Protein AF-A0AA86TGE0-F1 (afdb_monomer_lite)

Structure (mmCIF, N/CA/C/O backbone):
data_AF-A0AA86TGE0-F1
#
_entry.id   AF-A0AA86TGE0-F1
#
loop_
_atom_site.group_PDB
_atom_site.id
_atom_site.type_symbol
_atom_site.label_atom_id
_atom_site.label_alt_id
_atom_site.label_comp_id
_atom_site.label_asym_id
_atom_site.label_entity_id
_atom_site.label_seq_id
_atom_site.pdbx_PDB_ins_code
_atom_site.Cartn_x
_atom_site.Cartn_y
_atom_site.Cartn_z
_atom_site.occupancy
_atom_site.B_iso_or_equiv
_atom_site.auth_seq_id
_atom_site.auth_comp_id
_atom_site.auth_asym_id
_atom_site.auth_atom_id
_atom_site.pdbx_PDB_model_num
ATOM 1 N N . MET A 1 1 ? -14.925 13.799 11.546 1.00 77.56 1 MET A N 1
ATOM 2 C CA . MET A 1 1 ? -14.532 14.983 10.747 1.00 77.56 1 MET A CA 1
ATOM 3 C C . MET A 1 1 ? -13.189 14.645 10.141 1.00 77.56 1 MET A C 1
ATOM 5 O O . MET A 1 1 ? -12.362 14.112 10.873 1.00 77.56 1 MET A O 1
ATOM 9 N N . GLU A 1 2 ? -13.019 14.848 8.838 1.00 87.69 2 GLU A N 1
ATOM 10 C CA . GLU A 1 2 ? -11.733 14.603 8.184 1.00 87.69 2 GLU A CA 1
ATOM 11 C C . GLU A 1 2 ? -10.877 15.866 8.227 1.00 87.69 2 GLU A C 1
ATOM 13 O O . GLU A 1 2 ? -11.392 16.969 8.033 1.00 87.69 2 GLU A O 1
ATOM 18 N N . VAL A 1 3 ? -9.589 15.693 8.508 1.00 87.62 3 VAL A N 1
ATOM 19 C CA . VAL A 1 3 ? -8.592 16.758 8.536 1.00 87.62 3 VAL A CA 1
ATOM 20 C C . VAL A 1 3 ? -7.369 16.349 7.727 1.00 87.62 3 VAL A C 1
ATOM 22 O O . VAL A 1 3 ? -6.949 15.190 7.749 1.00 87.62 3 VAL A O 1
ATOM 25 N N . ASP A 1 4 ? -6.792 17.323 7.037 1.00 86.06 4 ASP A N 1
ATOM 26 C CA . ASP A 1 4 ? -5.510 17.169 6.365 1.00 86.06 4 ASP A CA 1
ATOM 27 C C . ASP A 1 4 ? -4.381 17.365 7.382 1.00 86.06 4 ASP A C 1
ATOM 29 O O . ASP A 1 4 ? -4.401 18.296 8.192 1.00 86.06 4 ASP A O 1
ATOM 33 N N . LEU A 1 5 ? -3.392 16.479 7.345 1.00 77.44 5 LEU A N 1
ATOM 34 C CA . LEU A 1 5 ? -2.237 16.484 8.230 1.00 77.44 5 LEU A CA 1
ATOM 35 C C . LEU A 1 5 ? -0.948 16.369 7.413 1.00 77.44 5 LEU A C 1
ATOM 37 O O . LEU A 1 5 ? -0.894 15.729 6.365 1.00 77.44 5 LEU A O 1
ATOM 41 N N . LEU A 1 6 ? 0.119 16.956 7.946 1.00 71.31 6 LEU A N 1
ATOM 42 C CA . LEU A 1 6 ? 1.488 16.728 7.495 1.00 71.31 6 LEU A CA 1
ATOM 43 C C . LEU A 1 6 ? 2.229 16.021 8.621 1.00 71.31 6 LEU A C 1
ATOM 45 O O . LEU A 1 6 ? 2.476 16.607 9.677 1.00 71.31 6 LEU A O 1
ATOM 49 N N . ILE A 1 7 ? 2.554 14.748 8.412 1.00 67.50 7 ILE A N 1
ATOM 50 C CA . ILE A 1 7 ? 3.314 13.956 9.375 1.00 67.50 7 ILE A CA 1
ATOM 51 C C . ILE A 1 7 ? 4.799 14.113 9.043 1.00 67.50 7 ILE A C 1
ATOM 53 O O . ILE A 1 7 ? 5.224 13.664 7.975 1.00 67.50 7 ILE A O 1
ATOM 57 N N . PRO A 1 8 ? 5.609 14.717 9.927 1.00 62.22 8 PRO A N 1
ATOM 58 C CA . PRO A 1 8 ? 7.039 14.838 9.692 1.00 62.22 8 PRO A CA 1
ATOM 59 C C . PRO A 1 8 ? 7.707 13.456 9.677 1.00 62.22 8 PRO A C 1
ATOM 61 O O . PRO A 1 8 ? 7.511 12.633 10.574 1.00 62.22 8 PRO A O 1
ATOM 64 N N . ILE A 1 9 ? 8.529 13.218 8.658 1.00 61.66 9 ILE A N 1
ATOM 65 C CA . ILE A 1 9 ? 9.353 12.024 8.482 1.00 61.66 9 ILE A CA 1
ATOM 66 C C . ILE A 1 9 ? 10.792 12.433 8.144 1.00 61.66 9 ILE A C 1
ATOM 68 O O . ILE A 1 9 ? 11.120 12.787 7.016 1.00 61.66 9 ILE A O 1
ATOM 72 N N . ASN A 1 10 ? 11.694 12.327 9.122 1.00 67.19 10 ASN A N 1
ATOM 73 C CA . ASN A 1 10 ? 13.093 12.752 8.992 1.00 67.19 10 ASN A CA 1
ATOM 74 C C . ASN A 1 10 ? 13.212 14.231 8.559 1.00 67.19 10 ASN A C 1
ATOM 76 O O . ASN A 1 10 ? 12.848 15.113 9.329 1.00 67.19 10 ASN A O 1
ATOM 80 N N . GLN A 1 11 ? 13.747 14.493 7.360 1.00 53.88 11 GLN A N 1
ATOM 81 C CA . GLN A 1 11 ? 13.908 15.834 6.780 1.00 53.88 11 GLN A CA 1
ATOM 82 C C . GLN A 1 11 ? 12.729 16.252 5.883 1.00 53.88 11 GLN A C 1
ATOM 84 O O . GLN A 1 11 ? 12.790 17.316 5.276 1.00 53.88 11 GLN A O 1
ATOM 89 N N . ASP A 1 12 ? 11.681 15.430 5.790 1.00 61.84 12 ASP A N 1
ATOM 90 C CA . ASP A 1 12 ? 10.529 15.656 4.916 1.00 61.84 12 ASP A CA 1
ATOM 91 C C . ASP A 1 12 ? 9.206 15.490 5.687 1.00 61.84 12 ASP A C 1
ATOM 93 O O . ASP A 1 12 ? 9.187 15.299 6.909 1.00 61.84 12 ASP A O 1
ATOM 97 N N . SER A 1 13 ? 8.080 15.554 4.985 1.00 63.31 13 SER A N 1
ATOM 98 C CA . SER A 1 13 ? 6.743 15.338 5.530 1.00 63.31 13 SER A CA 1
ATOM 99 C C . SER A 1 13 ? 5.879 14.518 4.577 1.00 63.31 13 SER A C 1
ATOM 101 O O . SER A 1 13 ? 5.934 14.690 3.364 1.00 63.31 13 SER A O 1
ATOM 103 N N . ILE A 1 14 ? 5.058 13.627 5.133 1.00 66.81 14 ILE A N 1
ATOM 104 C CA . ILE A 1 14 ? 4.020 12.912 4.387 1.00 66.81 14 ILE A CA 1
ATOM 105 C C . ILE A 1 14 ? 2.701 13.638 4.598 1.00 66.81 14 ILE A C 1
ATOM 107 O O . ILE A 1 14 ? 2.268 13.839 5.734 1.00 66.81 14 ILE A O 1
ATOM 111 N N . PHE A 1 15 ? 2.049 13.983 3.495 1.00 73.19 15 PHE A N 1
ATOM 112 C CA . PHE A 1 15 ? 0.666 14.427 3.516 1.00 73.19 15 PHE A CA 1
ATOM 113 C C . PHE A 1 15 ? -0.265 13.242 3.792 1.00 73.19 15 PHE A C 1
ATOM 115 O O . PHE A 1 15 ? -0.152 12.186 3.162 1.00 73.19 15 PHE A O 1
ATOM 122 N N . CYS A 1 16 ? -1.190 13.412 4.731 1.00 78.94 16 CYS A N 1
ATOM 123 C CA . CYS A 1 16 ? -2.184 12.404 5.052 1.00 78.94 16 CYS A CA 1
ATOM 124 C C . CYS A 1 16 ? -3.552 13.005 5.375 1.00 78.94 16 CYS A C 1
ATOM 126 O O . CYS A 1 16 ? -3.674 14.153 5.799 1.00 78.94 16 CYS A O 1
ATOM 128 N N . LYS A 1 17 ? -4.590 12.190 5.201 1.00 86.38 17 LYS A N 1
ATOM 129 C CA . LYS A 1 17 ? -5.957 12.472 5.630 1.00 86.38 17 LYS A CA 1
ATOM 130 C C . LYS A 1 17 ? -6.275 11.659 6.868 1.00 86.38 17 LYS A C 1
ATOM 132 O O . LYS A 1 17 ? -6.143 10.432 6.865 1.00 86.38 17 LYS A O 1
ATOM 137 N N . PHE A 1 18 ? -6.707 12.342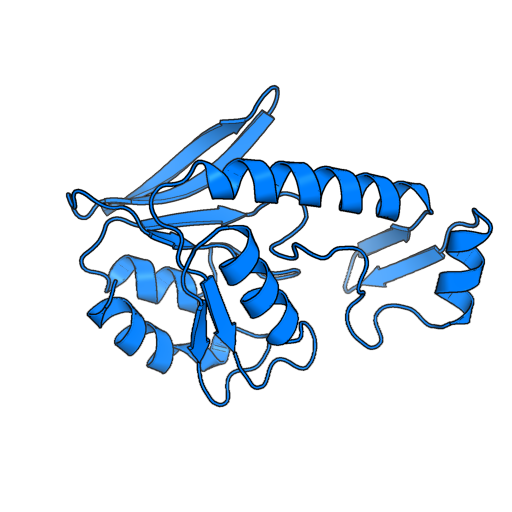 7.918 1.00 85.56 18 PHE A N 1
ATOM 138 C CA . PHE A 1 18 ? -7.115 11.729 9.171 1.00 85.56 18 PHE A CA 1
ATOM 139 C C . PHE A 1 18 ? -8.602 11.945 9.408 1.00 85.56 18 PHE A C 1
ATOM 141 O O . PHE A 1 18 ? -9.074 13.076 9.471 1.00 85.56 18 PHE A O 1
ATOM 148 N N . THR A 1 19 ? -9.338 10.855 9.586 1.00 90.31 19 THR A N 1
ATOM 149 C CA . THR A 1 19 ? -10.717 10.901 10.069 1.00 90.31 19 THR A CA 1
ATOM 150 C C . THR A 1 19 ? -10.731 10.474 11.524 1.00 90.31 19 THR A C 1
ATOM 152 O O . THR A 1 19 ? -10.458 9.317 11.829 1.00 90.31 19 THR A O 1
ATOM 155 N N . ASP A 1 20 ? -11.068 11.404 12.418 1.00 87.88 20 ASP A N 1
ATOM 156 C CA . ASP A 1 20 ? -11.201 11.108 13.843 1.00 87.88 20 ASP A CA 1
ATOM 157 C C . ASP A 1 20 ? -12.613 10.600 14.174 1.00 87.88 20 ASP A C 1
ATOM 159 O O . ASP A 1 20 ? -13.616 11.283 13.908 1.00 87.88 20 ASP A O 1
ATOM 163 N N . LYS A 1 21 ? -12.677 9.407 14.770 1.00 87.44 21 LYS A N 1
ATOM 164 C CA . LYS A 1 21 ? -13.878 8.781 15.343 1.00 87.44 21 LYS A CA 1
ATOM 165 C C . LYS A 1 21 ? -13.793 8.642 16.867 1.00 87.44 21 LYS A C 1
ATOM 167 O O . LYS A 1 21 ? -14.697 8.066 17.464 1.00 87.44 21 LYS A O 1
ATOM 172 N N . LYS A 1 22 ? -12.751 9.194 17.505 1.00 84.00 22 LYS A N 1
ATOM 173 C CA . LYS A 1 22 ? -12.471 9.066 18.946 1.00 84.00 22 LYS A CA 1
ATOM 174 C C . LYS A 1 22 ? -12.335 7.614 19.417 1.00 84.00 22 LYS A C 1
ATOM 176 O O . LYS A 1 22 ? -12.674 7.300 20.556 1.00 84.00 22 LYS A O 1
ATOM 181 N N . SER A 1 23 ? -11.862 6.727 18.546 1.00 80.12 23 SER A N 1
ATOM 182 C CA . SER A 1 23 ? -11.542 5.349 18.914 1.00 80.12 23 SER A CA 1
ATOM 183 C C . SER A 1 23 ? -10.135 5.248 19.504 1.00 80.12 23 SER A C 1
ATOM 185 O O . SER A 1 23 ? -9.248 6.030 19.169 1.00 80.12 23 SER A O 1
ATOM 187 N N . GLU A 1 24 ? -9.918 4.243 20.353 1.00 74.62 24 GLU A N 1
ATOM 188 C CA . GLU A 1 24 ? -8.600 3.947 20.939 1.00 74.62 24 GLU A CA 1
ATOM 189 C C . GLU A 1 24 ? -7.598 3.387 19.913 1.00 74.62 24 GLU A C 1
ATOM 191 O O . GLU A 1 24 ? -6.389 3.488 20.097 1.00 74.62 24 GLU A O 1
ATOM 196 N N . GLU A 1 25 ? -8.095 2.810 18.817 1.00 72.19 25 GLU A N 1
ATOM 197 C CA . GLU A 1 25 ? -7.293 2.292 17.707 1.00 72.19 25 GLU A CA 1
ATOM 198 C C . GLU A 1 25 ? -7.495 3.152 16.456 1.00 72.19 25 GLU A C 1
ATOM 200 O O . GLU A 1 25 ? -8.609 3.612 16.204 1.00 72.19 25 GLU A O 1
ATOM 205 N N . ALA A 1 26 ? -6.456 3.295 15.629 1.00 71.06 26 ALA A N 1
ATOM 206 C CA . ALA A 1 26 ? -6.572 3.877 14.296 1.00 71.06 26 ALA A CA 1
ATOM 207 C C . ALA A 1 26 ? -6.256 2.843 13.208 1.00 71.06 26 ALA A C 1
ATOM 209 O O . ALA A 1 26 ? -5.350 2.023 13.358 1.00 71.06 26 ALA A O 1
ATOM 210 N N . VAL A 1 27 ? -6.994 2.896 12.101 1.00 76.88 27 VAL A N 1
ATOM 211 C CA . VAL A 1 27 ? -6.743 2.088 10.905 1.00 76.88 27 VAL A CA 1
ATOM 212 C C . VAL A 1 27 ? -5.889 2.894 9.943 1.00 76.88 27 VAL A C 1
ATOM 214 O O . VAL A 1 27 ? -6.273 3.982 9.519 1.00 76.88 27 VAL A O 1
ATOM 217 N N . ILE A 1 28 ? -4.736 2.352 9.575 1.00 74.31 28 ILE A N 1
ATOM 218 C CA . ILE A 1 28 ? -3.883 2.942 8.549 1.00 74.31 28 ILE A CA 1
ATOM 219 C C . ILE A 1 28 ? -4.195 2.273 7.215 1.00 74.31 28 ILE A C 1
ATOM 221 O O . ILE A 1 28 ? -4.082 1.054 7.100 1.00 74.31 28 ILE A O 1
ATOM 225 N N . MET A 1 29 ? -4.570 3.073 6.220 1.00 77.00 29 MET A N 1
ATOM 226 C CA . MET A 1 29 ? -4.836 2.617 4.860 1.00 77.00 29 MET A CA 1
ATOM 227 C C . MET A 1 29 ? -3.775 3.152 3.908 1.00 77.00 29 MET A C 1
ATOM 229 O O . MET A 1 29 ? -3.437 4.337 3.929 1.00 77.00 29 MET A O 1
ATOM 233 N N . ILE A 1 30 ? -3.260 2.259 3.071 1.00 70.00 30 ILE A N 1
ATOM 234 C CA . ILE A 1 30 ? -2.160 2.522 2.148 1.00 70.00 30 ILE A CA 1
ATOM 235 C C . ILE A 1 30 ? -2.544 1.962 0.785 1.00 70.00 30 ILE A C 1
ATOM 237 O O . ILE A 1 30 ? -3.075 0.857 0.690 1.00 70.00 30 ILE A O 1
ATOM 241 N N . HIS A 1 31 ? -2.254 2.722 -0.264 1.00 68.00 31 HIS A N 1
ATOM 242 C CA . HIS A 1 31 ? -2.565 2.368 -1.642 1.00 68.00 31 HIS A CA 1
ATOM 243 C C . HIS A 1 31 ? -1.311 1.901 -2.398 1.00 68.00 31 HIS A C 1
ATOM 245 O O . HIS A 1 31 ? -0.203 2.343 -2.092 1.00 68.00 31 HIS A O 1
ATOM 251 N N . SER A 1 32 ? -1.485 1.050 -3.415 1.00 54.31 32 SER A N 1
ATOM 252 C CA . SER A 1 32 ? -0.407 0.593 -4.313 1.00 54.31 32 SER A CA 1
ATOM 253 C C . SER A 1 32 ? -0.089 1.608 -5.427 1.00 54.31 32 SER A C 1
ATOM 255 O O . SER A 1 32 ? -0.622 2.719 -5.458 1.00 54.31 32 SER A O 1
ATOM 257 N N . ILE A 1 33 ? 0.812 1.253 -6.346 1.00 49.59 33 ILE A N 1
ATOM 258 C CA . ILE A 1 33 ? 1.297 2.119 -7.430 1.00 49.59 33 ILE A CA 1
ATOM 259 C C . ILE A 1 33 ? 0.196 2.611 -8.366 1.00 49.59 33 ILE A C 1
ATOM 261 O O . ILE A 1 33 ? -0.555 1.825 -8.918 1.00 49.59 33 ILE A O 1
ATOM 265 N N . GLY A 1 34 ? 0.113 3.936 -8.537 1.00 49.34 34 GLY A N 1
ATOM 266 C CA . GLY A 1 34 ? -0.941 4.590 -9.321 1.00 49.34 34 GLY A CA 1
ATOM 267 C C . GLY A 1 34 ? -2.259 4.807 -8.569 1.00 49.34 34 GLY A C 1
ATOM 268 O O . GLY A 1 34 ? -3.136 5.480 -9.100 1.00 49.34 34 GLY A O 1
ATOM 269 N N . GLY A 1 35 ? -2.387 4.287 -7.344 1.00 60.06 35 GLY A N 1
ATOM 270 C CA . GLY A 1 35 ? -3.471 4.648 -6.433 1.00 60.06 35 GLY A CA 1
ATOM 271 C C . GLY A 1 35 ? -3.260 6.026 -5.802 1.00 60.06 35 GLY A C 1
ATOM 272 O O . GLY A 1 35 ? -2.222 6.664 -5.988 1.00 60.06 35 GLY A O 1
ATOM 273 N N . SER A 1 36 ? -4.243 6.454 -5.021 1.00 69.44 36 SER A N 1
ATOM 274 C CA . SER A 1 36 ? -4.178 7.670 -4.215 1.00 69.44 36 SER A CA 1
ATOM 275 C C . SER A 1 36 ? -4.925 7.448 -2.907 1.00 69.44 36 SER A C 1
ATOM 277 O O . SER A 1 36 ? -5.902 6.695 -2.861 1.00 69.44 36 SER A O 1
ATOM 279 N N . LEU A 1 37 ? -4.510 8.140 -1.850 1.00 73.38 37 LEU A N 1
ATOM 280 C CA . LEU A 1 37 ? -5.248 8.269 -0.600 1.00 73.38 37 LEU A CA 1
ATOM 281 C C . LEU A 1 37 ? -6.684 8.757 -0.836 1.00 73.38 37 LEU A C 1
ATOM 283 O O . LEU A 1 37 ? -7.550 8.423 -0.032 1.00 73.38 37 LEU A O 1
ATOM 287 N N . ASP A 1 38 ? -6.945 9.478 -1.935 1.00 79.00 38 ASP A N 1
ATOM 288 C CA . ASP A 1 38 ? -8.261 9.992 -2.340 1.00 79.00 38 ASP A CA 1
ATOM 289 C C . ASP A 1 38 ? -9.114 8.990 -3.130 1.00 79.00 38 ASP A C 1
ATOM 291 O O . ASP A 1 38 ? -10.227 9.317 -3.549 1.00 79.00 38 ASP A O 1
ATOM 295 N N . ALA A 1 39 ? -8.639 7.757 -3.319 1.00 76.00 39 ALA A N 1
ATOM 296 C CA . ALA A 1 39 ? -9.454 6.709 -3.910 1.00 76.00 39 ALA A CA 1
ATOM 297 C C . ALA A 1 39 ? -10.800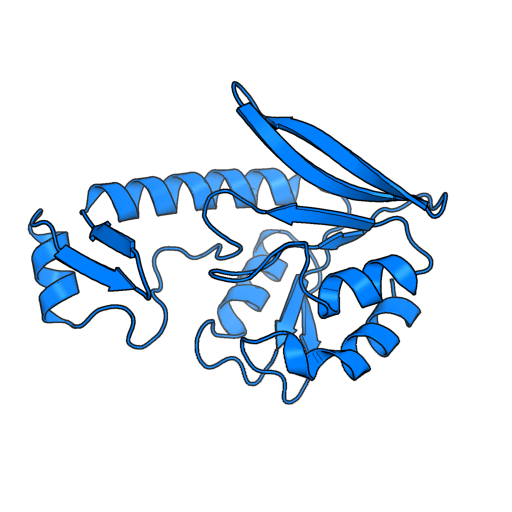 6.572 -3.189 1.00 76.00 39 ALA A C 1
ATOM 299 O O . ALA A 1 39 ? -10.861 6.528 -1.954 1.00 76.00 39 ALA A O 1
ATOM 300 N N . ILE A 1 40 ? -11.875 6.441 -3.976 1.00 78.75 40 ILE A N 1
ATOM 301 C CA . ILE A 1 40 ? -13.254 6.339 -3.470 1.00 78.75 40 ILE A CA 1
ATOM 302 C C . ILE A 1 40 ? -13.362 5.212 -2.439 1.00 78.75 40 ILE A C 1
ATOM 304 O O . ILE A 1 40 ? -13.988 5.390 -1.403 1.00 78.75 40 ILE A O 1
ATOM 308 N N . PHE A 1 41 ? -12.678 4.093 -2.674 1.00 80.25 41 PHE A N 1
ATOM 309 C CA . PHE A 1 41 ? -12.613 2.976 -1.737 1.00 80.25 41 PHE A CA 1
ATOM 310 C C . PHE A 1 41 ? -12.108 3.375 -0.340 1.00 80.25 41 PHE A C 1
ATOM 312 O O . PHE A 1 41 ? -12.758 3.068 0.658 1.00 80.25 41 PHE A O 1
ATOM 319 N N . PHE A 1 42 ? -10.981 4.088 -0.244 1.00 80.31 42 PHE A N 1
ATOM 320 C CA . PHE A 1 42 ? -10.459 4.506 1.059 1.00 80.31 42 PHE A CA 1
ATOM 321 C C . PHE A 1 42 ? -11.308 5.609 1.692 1.00 80.31 42 PHE A C 1
ATOM 323 O O . PHE A 1 42 ? -11.432 5.657 2.917 1.00 80.31 42 PHE A O 1
ATOM 330 N N . ALA A 1 43 ? -11.904 6.481 0.874 1.00 82.12 43 ALA A N 1
ATOM 331 C CA . ALA A 1 43 ? -12.808 7.520 1.356 1.00 82.12 43 ALA A CA 1
ATOM 332 C C . ALA A 1 43 ? -14.067 6.908 1.979 1.00 82.12 43 ALA A C 1
ATOM 334 O O . ALA A 1 43 ? -14.442 7.285 3.090 1.00 82.12 43 ALA A O 1
ATOM 335 N N . ASP A 1 44 ? -14.661 5.921 1.309 1.00 84.88 44 ASP A N 1
ATOM 336 C CA . ASP A 1 44 ? -15.846 5.214 1.787 1.00 84.88 44 ASP A CA 1
ATOM 337 C C . ASP A 1 44 ? -15.529 4.451 3.091 1.00 84.88 44 ASP A C 1
ATOM 339 O O . ASP A 1 44 ? -16.311 4.530 4.042 1.00 84.88 44 ASP A O 1
ATOM 343 N N . ILE A 1 45 ? -14.352 3.815 3.218 1.00 83.56 45 ILE A N 1
ATOM 344 C CA . ILE A 1 45 ? -13.941 3.178 4.486 1.00 83.56 45 ILE A CA 1
ATOM 345 C C . ILE A 1 45 ? -13.810 4.205 5.614 1.00 83.56 45 ILE A C 1
ATOM 347 O O . ILE A 1 45 ? -14.365 3.994 6.693 1.00 83.56 45 ILE A O 1
ATOM 351 N N . ALA A 1 46 ? -13.100 5.314 5.384 1.00 85.69 46 ALA A N 1
ATOM 352 C CA . ALA A 1 46 ? -12.896 6.356 6.395 1.00 85.69 46 ALA A CA 1
ATOM 353 C C . ALA A 1 46 ? -14.225 6.940 6.904 1.00 85.69 46 ALA A C 1
ATOM 355 O O . ALA A 1 46 ? -14.403 7.186 8.101 1.00 85.69 46 ALA A O 1
ATOM 356 N N . GLN A 1 47 ? -15.182 7.143 5.997 1.00 86.19 47 GLN A N 1
ATOM 357 C CA . GLN A 1 47 ? -16.490 7.695 6.337 1.00 86.19 47 GLN A CA 1
ATOM 358 C C . GLN A 1 47 ? -17.336 6.710 7.147 1.00 86.19 47 GLN A C 1
ATOM 360 O O . GLN A 1 47 ? -17.914 7.109 8.166 1.00 86.19 47 GLN A O 1
ATOM 365 N N . ASN A 1 48 ? -17.367 5.437 6.747 1.00 86.31 48 ASN A N 1
ATOM 366 C CA . ASN A 1 48 ? -18.294 4.447 7.300 1.00 86.31 48 ASN A CA 1
ATOM 367 C C . ASN A 1 48 ? -17.724 3.629 8.473 1.00 86.31 48 ASN A C 1
ATOM 369 O O . ASN A 1 48 ? -18.491 3.024 9.221 1.00 86.31 48 ASN A O 1
ATOM 373 N N . SER A 1 49 ? -16.403 3.638 8.677 1.00 84.06 49 SER A N 1
ATOM 374 C CA . SER A 1 49 ? -15.737 2.948 9.789 1.00 84.06 49 SER A CA 1
ATOM 375 C C . SER A 1 49 ? -16.128 3.516 11.162 1.00 84.06 49 SER A C 1
ATOM 377 O O . SER A 1 49 ? -16.414 4.717 11.314 1.00 84.06 49 SER A O 1
ATOM 379 N N . GLN A 1 50 ? -16.121 2.640 12.174 1.00 86.50 50 GLN A N 1
ATOM 380 C CA . GLN A 1 50 ? -16.266 3.016 13.587 1.00 86.50 50 GLN A CA 1
ATOM 381 C C . GLN A 1 50 ? -14.935 3.443 14.225 1.00 86.50 50 GLN A C 1
ATOM 383 O O . GLN A 1 50 ? -14.935 4.035 15.305 1.00 86.50 50 GLN A O 1
ATOM 388 N N . LYS A 1 51 ? -13.805 3.176 13.563 1.00 84.62 51 LYS A N 1
ATOM 389 C CA . LYS A 1 51 ? -12.469 3.578 14.005 1.00 84.62 51 LYS A CA 1
ATOM 390 C C . LYS A 1 51 ? -11.978 4.826 13.298 1.00 84.62 51 LYS A C 1
ATOM 392 O O . LYS A 1 51 ? -12.340 5.127 12.165 1.00 84.62 51 LYS A O 1
ATOM 397 N N . SER A 1 52 ? -11.099 5.542 13.983 1.00 83.94 52 SER A N 1
ATOM 398 C CA . SER A 1 52 ? -10.305 6.606 13.404 1.00 83.94 52 SER A CA 1
ATOM 399 C C . SER A 1 52 ? -9.434 6.025 12.294 1.00 83.94 52 SER A C 1
ATOM 401 O O . SER A 1 52 ? -8.925 4.910 12.411 1.00 83.94 52 SER A O 1
ATOM 403 N N . THR A 1 53 ? -9.243 6.762 11.208 1.00 86.50 53 THR A N 1
ATOM 404 C CA . THR A 1 53 ? -8.503 6.260 10.045 1.00 86.50 53 THR A CA 1
ATOM 405 C C . THR A 1 53 ? -7.467 7.260 9.571 1.00 86.50 53 THR A C 1
ATOM 407 O O . THR A 1 53 ? -7.766 8.450 9.504 1.00 86.50 53 THR A O 1
ATOM 410 N N . ILE A 1 54 ? -6.291 6.784 9.171 1.00 82.88 54 ILE A N 1
ATOM 411 C CA . ILE A 1 54 ? -5.238 7.581 8.537 1.00 82.88 54 ILE A CA 1
ATOM 412 C C . ILE A 1 54 ? -5.007 7.027 7.130 1.00 82.88 54 ILE A C 1
ATOM 414 O O . ILE A 1 54 ? -4.785 5.828 6.965 1.00 82.88 54 ILE A O 1
ATOM 418 N N . ARG A 1 55 ? -5.036 7.899 6.123 1.00 84.00 55 ARG A N 1
ATOM 419 C CA . ARG A 1 55 ? -4.753 7.574 4.718 1.00 84.00 55 ARG A CA 1
ATOM 420 C C . ARG A 1 55 ? -3.639 8.459 4.216 1.00 84.00 55 ARG A C 1
ATOM 422 O O . ARG A 1 55 ? -3.673 9.659 4.475 1.00 84.00 55 ARG A O 1
ATOM 429 N N . PHE A 1 56 ? -2.672 7.906 3.504 1.00 74.50 56 PHE A N 1
ATOM 430 C CA . PHE A 1 56 ? -1.572 8.707 2.988 1.00 74.50 56 PHE A CA 1
ATOM 431 C C . PHE A 1 56 ? -0.929 8.098 1.755 1.00 74.50 56 PHE A C 1
ATOM 433 O O . PHE A 1 56 ? -0.977 6.883 1.549 1.00 74.50 56 PHE A O 1
ATOM 440 N N . ASP A 1 57 ? -0.284 8.966 0.982 1.00 65.38 57 ASP A N 1
ATOM 441 C CA . ASP A 1 57 ? 0.472 8.578 -0.197 1.00 65.38 57 ASP A CA 1
ATOM 442 C C . ASP A 1 57 ? 1.925 8.353 0.221 1.00 65.38 57 ASP A C 1
ATOM 444 O O . ASP A 1 57 ? 2.642 9.286 0.592 1.00 65.38 57 ASP A O 1
ATOM 448 N N . PHE A 1 58 ? 2.382 7.099 0.190 1.00 61.41 58 PHE A N 1
ATOM 449 C CA . PHE A 1 58 ? 3.812 6.838 0.339 1.00 61.41 58 PHE A CA 1
ATOM 450 C C . PHE A 1 58 ? 4.566 7.352 -0.891 1.00 61.41 58 PHE A C 1
ATOM 452 O O . PHE A 1 58 ? 4.156 7.052 -2.021 1.00 61.41 58 PHE A O 1
ATOM 459 N N . PRO A 1 59 ? 5.749 7.962 -0.703 1.00 46.53 59 PRO A N 1
ATOM 460 C CA . PRO A 1 59 ? 6.732 8.056 -1.772 1.00 46.53 59 PRO A CA 1
ATOM 461 C C . PRO A 1 59 ? 7.052 6.632 -2.266 1.00 46.53 59 PRO A C 1
ATOM 463 O O . PRO A 1 59 ? 7.606 5.823 -1.525 1.00 46.53 59 PRO A O 1
ATOM 466 N N . GLY A 1 60 ? 6.643 6.280 -3.490 1.00 47.31 60 GLY A N 1
ATOM 467 C CA . GLY A 1 60 ? 6.894 4.955 -4.083 1.00 47.31 60 GLY A CA 1
ATOM 468 C C . GLY A 1 60 ? 5.721 3.959 -4.086 1.00 47.31 60 GLY A C 1
ATOM 469 O O . GLY A 1 60 ? 5.850 2.904 -4.714 1.00 47.31 60 GLY A O 1
ATOM 470 N N . HIS A 1 61 ? 4.573 4.328 -3.503 1.00 56.25 61 HIS A N 1
ATOM 471 C CA . HIS A 1 61 ? 3.253 3.713 -3.708 1.00 56.25 61 HIS A CA 1
ATOM 472 C C . HIS A 1 61 ? 3.086 2.200 -3.382 1.00 56.25 61 HIS A C 1
ATOM 474 O O . HIS A 1 61 ? 3.096 1.353 -4.279 1.00 56.25 61 HIS A O 1
ATOM 480 N N . GLY A 1 62 ? 2.885 1.870 -2.098 1.00 44.00 62 GLY A N 1
ATOM 481 C CA . GLY A 1 62 ? 2.268 0.637 -1.548 1.00 44.00 62 GLY A CA 1
ATOM 482 C C . GLY A 1 62 ? 2.795 -0.743 -1.935 1.00 44.00 62 GLY A C 1
ATOM 483 O O . GLY A 1 62 ? 2.295 -1.740 -1.423 1.00 44.00 62 GLY A O 1
ATOM 484 N N . ARG A 1 63 ? 3.805 -0.841 -2.795 1.00 46.78 63 ARG A N 1
ATOM 485 C CA . ARG A 1 63 ? 4.510 -2.096 -3.043 1.00 46.78 63 ARG A CA 1
ATOM 486 C C . ARG A 1 63 ? 5.615 -2.240 -2.017 1.00 46.78 63 ARG A C 1
ATOM 488 O O . ARG A 1 63 ? 6.388 -1.308 -1.804 1.00 46.78 63 ARG A O 1
ATOM 495 N N . ILE A 1 64 ? 5.677 -3.409 -1.399 1.00 42.97 64 ILE A N 1
ATOM 496 C CA . ILE A 1 64 ? 6.732 -3.709 -0.444 1.00 42.97 64 ILE A CA 1
ATOM 497 C C . ILE A 1 64 ? 7.788 -4.543 -1.117 1.00 42.97 64 ILE A C 1
ATOM 499 O O . ILE A 1 64 ? 8.883 -4.034 -1.174 1.00 42.97 64 ILE A O 1
ATOM 503 N N . ASN A 1 65 ? 7.479 -5.662 -1.779 1.00 49.03 65 ASN A N 1
ATOM 504 C CA . ASN A 1 65 ? 8.482 -6.337 -2.602 1.00 49.03 65 ASN A CA 1
ATOM 505 C C . ASN A 1 65 ? 8.722 -5.579 -3.914 1.00 49.03 65 ASN A C 1
ATOM 507 O O . ASN A 1 65 ? 8.034 -5.757 -4.922 1.00 49.03 65 ASN A O 1
ATOM 511 N N . LEU A 1 66 ? 9.734 -4.717 -3.909 1.00 48.03 66 LEU A N 1
ATOM 512 C CA . LEU A 1 66 ? 10.075 -3.877 -5.053 1.00 48.03 66 LEU A CA 1
ATOM 513 C C . LEU A 1 66 ? 11.040 -4.598 -6.015 1.00 48.03 66 LEU A C 1
ATOM 515 O O . LEU A 1 66 ? 11.388 -4.040 -7.060 1.00 48.03 66 LEU A O 1
ATOM 519 N N . THR A 1 67 ? 11.437 -5.839 -5.685 1.00 47.75 67 THR A N 1
ATOM 520 C CA . THR A 1 67 ? 12.251 -6.729 -6.532 1.00 47.75 67 THR A CA 1
ATOM 521 C C . THR A 1 67 ? 11.415 -7.516 -7.534 1.00 47.75 67 THR A C 1
ATOM 523 O O . THR A 1 67 ? 11.849 -7.704 -8.671 1.00 47.75 67 THR A O 1
ATOM 526 N N . VAL A 1 68 ? 10.196 -7.906 -7.157 1.00 51.25 68 VAL A N 1
ATOM 527 C CA . VAL A 1 68 ? 9.206 -8.451 -8.088 1.00 51.25 68 VAL A CA 1
ATOM 528 C C . VAL A 1 68 ? 8.604 -7.266 -8.830 1.00 51.25 68 VAL A C 1
ATOM 530 O O . VAL A 1 68 ? 8.194 -6.285 -8.218 1.00 51.25 68 VAL A O 1
ATOM 533 N N . GLN A 1 69 ? 8.612 -7.276 -10.156 1.00 59.25 69 GLN A N 1
ATOM 534 C CA . GLN A 1 69 ? 8.004 -6.209 -10.956 1.00 59.25 69 GLN A CA 1
ATOM 535 C C . GLN A 1 69 ? 6.593 -6.630 -11.370 1.00 59.25 69 GLN A C 1
ATOM 537 O O . GLN A 1 69 ? 6.372 -7.828 -11.546 1.00 59.25 69 GLN A O 1
ATOM 542 N N . PRO A 1 70 ? 5.647 -5.687 -11.550 1.00 58.56 70 PRO A N 1
ATOM 543 C CA . PRO A 1 70 ? 4.339 -6.020 -12.093 1.00 58.56 70 PRO A CA 1
ATOM 544 C C . PRO A 1 70 ? 4.517 -6.753 -13.417 1.00 58.56 70 PRO A C 1
ATOM 546 O O . PRO A 1 70 ? 5.401 -6.402 -14.214 1.00 58.56 70 PRO A O 1
ATOM 549 N N . VAL A 1 71 ? 3.690 -7.769 -13.642 1.00 54.91 71 VAL A N 1
ATOM 550 C CA . VAL A 1 71 ? 3.731 -8.548 -14.878 1.00 54.91 71 VAL A CA 1
ATOM 551 C C . VAL A 1 71 ? 3.560 -7.575 -16.050 1.00 54.91 71 VAL A C 1
ATOM 553 O O . VAL A 1 71 ? 2.699 -6.699 -16.017 1.00 54.91 71 VAL A O 1
ATOM 556 N N . ASN A 1 72 ? 4.430 -7.676 -17.059 1.00 59.62 72 ASN A N 1
ATOM 557 C CA . ASN A 1 72 ? 4.473 -6.793 -18.236 1.00 59.62 72 ASN A CA 1
ATOM 558 C C . ASN A 1 72 ? 4.965 -5.352 -18.001 1.00 59.62 72 ASN A C 1
ATOM 560 O O . ASN A 1 72 ? 4.920 -4.541 -18.927 1.00 59.62 72 ASN A O 1
ATOM 564 N N . ARG A 1 73 ? 5.492 -5.006 -16.814 1.00 70.06 73 ARG A N 1
ATOM 565 C CA . ARG A 1 73 ? 6.094 -3.675 -16.611 1.00 70.06 73 ARG A CA 1
ATOM 566 C C . ARG A 1 73 ? 7.388 -3.496 -17.393 1.00 70.06 73 ARG A C 1
ATOM 568 O O . ARG A 1 73 ? 7.615 -2.401 -17.901 1.00 70.06 73 ARG A O 1
ATOM 575 N N . TYR A 1 74 ? 8.215 -4.536 -17.471 1.00 74.56 74 TYR A N 1
ATOM 576 C CA . TYR A 1 74 ? 9.468 -4.531 -18.222 1.00 74.56 74 TYR A CA 1
ATOM 577 C C . TYR A 1 74 ? 9.565 -5.766 -19.111 1.00 74.56 74 TYR A C 1
ATOM 579 O O . TYR A 1 74 ? 9.243 -6.872 -18.669 1.00 74.56 74 TYR A O 1
ATOM 587 N N . SER A 1 75 ? 10.022 -5.587 -20.347 1.00 81.62 75 SER A N 1
ATOM 588 C CA . SER A 1 75 ? 10.451 -6.700 -21.189 1.00 81.62 75 SER A CA 1
ATOM 589 C C . SER A 1 75 ? 11.742 -7.315 -20.634 1.00 81.62 75 SER A C 1
ATOM 591 O O . SER A 1 75 ? 12.438 -6.717 -19.808 1.00 81.62 75 SER A O 1
ATOM 593 N N . LYS A 1 76 ? 12.078 -8.529 -21.086 1.00 82.50 76 LYS A N 1
ATOM 594 C CA . LYS A 1 76 ? 13.354 -9.168 -20.727 1.00 82.50 76 LYS A CA 1
ATOM 595 C C . LYS A 1 76 ? 14.546 -8.299 -21.137 1.00 82.50 76 LYS A C 1
ATOM 597 O O . LYS A 1 76 ? 15.448 -8.113 -20.329 1.00 82.50 76 LYS A O 1
ATOM 602 N N . ASP A 1 77 ? 14.481 -7.712 -22.328 1.00 85.88 77 ASP A N 1
ATOM 603 C CA . ASP A 1 77 ? 15.529 -6.842 -22.864 1.00 85.88 77 ASP A CA 1
ATOM 604 C C . ASP A 1 77 ? 15.692 -5.586 -22.001 1.00 85.88 77 ASP A C 1
ATOM 606 O O . ASP A 1 77 ? 16.804 -5.232 -21.627 1.00 85.88 77 ASP A O 1
ATOM 610 N N . GLU A 1 78 ? 14.589 -4.948 -21.592 1.00 86.88 78 GLU A N 1
ATOM 611 C CA . GLU A 1 78 ? 14.639 -3.783 -20.699 1.00 86.88 78 GLU A CA 1
ATOM 612 C C . GLU A 1 78 ? 15.286 -4.131 -19.349 1.00 86.88 78 GLU A C 1
ATOM 614 O O . GLU A 1 78 ? 16.091 -3.356 -18.832 1.00 86.88 78 GLU A O 1
ATOM 619 N N . LEU A 1 79 ? 14.972 -5.301 -18.781 1.00 83.31 79 LEU A N 1
ATOM 620 C CA . LEU A 1 79 ? 15.596 -5.762 -17.537 1.00 83.31 79 LEU A CA 1
ATOM 621 C C . LEU A 1 79 ? 17.100 -6.010 -17.709 1.00 83.31 79 LEU A C 1
ATOM 623 O O . LEU A 1 79 ? 17.874 -5.624 -16.833 1.00 83.31 79 LEU A O 1
ATOM 627 N N . GLU A 1 80 ? 17.517 -6.614 -18.821 1.00 84.69 80 GLU A N 1
ATOM 628 C CA . GLU A 1 80 ? 18.930 -6.856 -19.126 1.00 84.69 80 GLU A CA 1
ATOM 629 C C . GLU A 1 80 ? 19.699 -5.539 -19.321 1.00 84.69 80 GLU A C 1
ATOM 631 O O . GLU A 1 80 ? 20.768 -5.352 -18.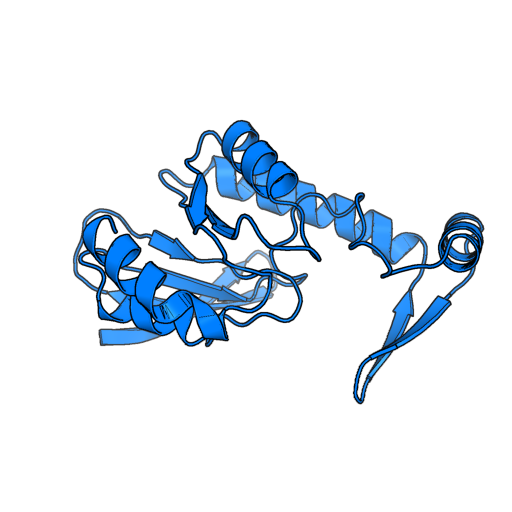735 1.00 84.69 80 GLU A O 1
ATOM 636 N N . MET A 1 81 ? 19.120 -4.581 -20.053 1.00 86.25 81 MET A N 1
ATOM 637 C CA . MET A 1 81 ? 19.679 -3.235 -20.218 1.00 86.25 81 MET A CA 1
ATOM 638 C C . MET A 1 81 ? 19.925 -2.568 -18.859 1.00 86.25 81 MET A C 1
ATOM 640 O O . MET A 1 81 ? 21.028 -2.090 -18.579 1.00 86.25 81 MET A O 1
ATOM 644 N N . ILE A 1 82 ? 18.920 -2.584 -17.979 1.00 85.06 82 ILE A N 1
ATOM 645 C CA . ILE A 1 82 ? 19.015 -1.994 -16.638 1.00 85.06 82 ILE A CA 1
ATOM 646 C C . ILE A 1 82 ? 20.089 -2.700 -15.800 1.00 85.06 82 ILE A C 1
ATOM 648 O O . ILE A 1 82 ? 20.890 -2.036 -15.138 1.00 85.06 82 ILE A O 1
ATOM 652 N N . GLN A 1 83 ? 20.140 -4.036 -15.821 1.00 81.69 83 GLN A N 1
ATOM 653 C CA . GLN A 1 83 ? 21.138 -4.812 -15.074 1.00 81.69 83 GLN A CA 1
ATOM 654 C C . GLN A 1 83 ? 22.572 -4.492 -15.516 1.00 81.69 83 GLN A C 1
ATOM 656 O O . GLN A 1 83 ? 23.464 -4.379 -14.667 1.00 81.69 83 GLN A O 1
ATOM 661 N N . ASN A 1 84 ? 22.760 -4.243 -16.813 1.00 88.38 84 ASN A N 1
ATOM 662 C CA . ASN A 1 84 ? 24.021 -3.816 -17.420 1.00 88.38 84 ASN A CA 1
ATOM 663 C C . ASN A 1 84 ? 24.337 -2.320 -17.211 1.00 88.38 84 ASN A C 1
ATOM 665 O O . ASN A 1 84 ? 25.320 -1.816 -17.749 1.00 88.38 84 ASN A O 1
ATOM 669 N N . GLY A 1 85 ? 23.536 -1.605 -16.413 1.00 84.75 85 GLY A N 1
ATOM 670 C CA . GLY A 1 85 ? 23.763 -0.201 -16.060 1.00 84.75 85 GLY A CA 1
ATOM 671 C C . GLY A 1 85 ? 23.278 0.799 -17.110 1.00 84.75 85 GLY A C 1
ATOM 672 O O . GLY A 1 85 ? 23.569 1.989 -16.997 1.00 84.75 85 GLY A O 1
ATOM 673 N N . GLN A 1 86 ? 22.536 0.346 -18.121 1.00 89.25 86 GLN A N 1
ATOM 674 C CA . GLN A 1 86 ? 21.922 1.235 -19.100 1.00 89.25 86 GLN A CA 1
ATOM 675 C C . GLN A 1 86 ? 20.655 1.882 -18.529 1.00 89.25 86 GLN A C 1
ATOM 677 O O . GLN A 1 86 ? 20.059 1.415 -17.557 1.00 89.25 86 GLN A O 1
ATOM 682 N N . THR A 1 87 ? 20.251 2.992 -19.145 1.00 88.56 87 THR A N 1
ATOM 683 C CA . THR A 1 87 ? 19.009 3.692 -18.804 1.00 88.56 87 THR A CA 1
ATOM 684 C C . THR A 1 87 ? 17.906 3.252 -19.753 1.00 88.56 87 THR A C 1
ATOM 686 O O . THR A 1 87 ? 18.087 3.295 -20.969 1.00 88.56 87 THR A O 1
ATOM 689 N N . VAL A 1 88 ? 16.761 2.860 -19.199 1.00 87.56 88 VAL A N 1
ATOM 690 C CA . VAL A 1 88 ? 15.535 2.607 -19.961 1.00 87.56 88 VAL A CA 1
ATOM 691 C C . VAL A 1 88 ? 14.595 3.787 -19.766 1.00 87.56 88 VAL A C 1
ATOM 693 O O . VAL A 1 88 ? 14.317 4.187 -18.635 1.00 87.56 88 VAL A O 1
ATOM 696 N N . THR A 1 89 ? 14.090 4.336 -20.865 1.00 87.50 89 THR A N 1
ATOM 697 C CA . THR A 1 89 ? 13.114 5.426 -20.841 1.00 87.50 89 THR A CA 1
ATOM 698 C C . THR A 1 89 ? 11.725 4.868 -21.118 1.00 87.50 89 THR A C 1
ATOM 700 O O . THR A 1 89 ? 11.509 4.232 -22.148 1.00 87.50 89 THR A O 1
ATOM 703 N N . LYS A 1 90 ? 10.770 5.122 -20.220 1.00 79.88 90 LYS A N 1
ATOM 704 C CA . LYS A 1 90 ? 9.360 4.762 -20.418 1.00 79.88 90 LYS A CA 1
ATOM 705 C C . LYS A 1 90 ? 8.475 5.985 -20.480 1.00 79.88 90 LYS A C 1
ATOM 707 O O . LYS A 1 90 ? 8.669 6.938 -19.733 1.00 79.88 90 LYS A O 1
ATOM 712 N N . GLN A 1 91 ? 7.457 5.903 -21.322 1.00 78.75 91 GLN A N 1
ATOM 713 C CA . GLN A 1 91 ? 6.389 6.883 -21.375 1.00 78.75 91 GLN A CA 1
ATOM 714 C C . GLN A 1 91 ? 5.143 6.275 -20.736 1.00 78.75 91 GLN A C 1
ATOM 716 O O . GLN A 1 91 ? 4.684 5.209 -21.146 1.00 78.75 91 GLN A O 1
ATOM 721 N N . LEU A 1 92 ? 4.625 6.930 -19.701 1.00 67.38 92 LEU A N 1
ATOM 722 C CA . LEU A 1 92 ? 3.383 6.543 -19.044 1.00 67.38 92 LEU A CA 1
ATOM 723 C C . LEU A 1 92 ? 2.470 7.767 -19.011 1.00 67.38 92 LEU A C 1
ATOM 725 O O . LEU A 1 92 ? 2.813 8.785 -18.408 1.00 67.38 92 LEU A O 1
ATOM 729 N N . ALA A 1 93 ? 1.320 7.669 -19.681 1.00 71.50 93 ALA A N 1
ATOM 730 C CA . ALA A 1 93 ? 0.424 8.799 -19.918 1.00 71.50 93 ALA A CA 1
ATOM 731 C C . ALA A 1 93 ? 1.189 10.023 -20.471 1.00 71.50 93 ALA A C 1
ATOM 733 O O . ALA A 1 93 ? 1.737 9.957 -21.569 1.00 71.50 93 ALA A O 1
ATOM 734 N N . ASN A 1 94 ? 1.264 11.111 -19.699 1.00 72.31 94 ASN A N 1
ATOM 735 C CA . ASN A 1 94 ? 1.872 12.382 -20.105 1.00 72.31 94 ASN A CA 1
ATOM 736 C C . ASN A 1 94 ? 3.277 12.602 -19.523 1.00 72.31 94 ASN A C 1
ATOM 738 O O . ASN A 1 94 ? 3.790 13.719 -19.571 1.00 72.31 94 ASN A O 1
ATOM 742 N N . ALA A 1 95 ? 3.885 11.568 -18.942 1.00 55.09 95 ALA A N 1
ATOM 743 C CA . ALA A 1 95 ? 5.180 11.664 -18.287 1.00 55.09 95 ALA A CA 1
ATOM 744 C C . ALA A 1 95 ? 6.185 10.666 -18.868 1.00 55.09 95 ALA A C 1
ATOM 746 O O . ALA A 1 95 ? 5.848 9.540 -19.245 1.00 55.09 95 ALA A O 1
ATOM 747 N N . THR A 1 96 ? 7.440 11.105 -18.905 1.00 76.44 96 THR A N 1
ATOM 748 C CA . THR A 1 96 ? 8.590 10.299 -19.306 1.00 76.44 96 THR A CA 1
ATOM 749 C C . THR A 1 96 ? 9.426 10.002 -18.071 1.00 76.44 96 THR A C 1
ATOM 751 O O . THR A 1 96 ? 9.782 10.912 -17.326 1.00 76.44 96 THR A O 1
ATOM 754 N N . TYR A 1 97 ? 9.749 8.730 -17.864 1.00 72.56 97 TYR A N 1
ATOM 755 C CA . TYR A 1 97 ? 10.505 8.240 -16.719 1.00 72.56 97 TYR A CA 1
ATOM 756 C C . TYR A 1 97 ? 11.806 7.610 -17.198 1.00 72.56 97 TYR A C 1
ATOM 758 O O . TYR A 1 97 ? 11.790 6.750 -18.079 1.00 72.56 97 TYR A O 1
ATOM 766 N N . GLU A 1 98 ? 12.921 8.008 -16.591 1.00 82.12 98 GLU A N 1
ATOM 767 C CA . GLU A 1 98 ? 14.194 7.302 -16.722 1.00 82.12 98 GLU A CA 1
ATOM 768 C C . GLU A 1 98 ? 14.332 6.270 -15.613 1.00 82.12 98 GLU A C 1
ATOM 770 O O . GLU A 1 98 ? 14.093 6.555 -14.439 1.00 82.12 98 GLU A O 1
ATOM 775 N N . ILE A 1 99 ? 14.733 5.064 -15.991 1.00 82.62 99 ILE A N 1
ATOM 776 C CA . ILE A 1 99 ? 14.804 3.923 -15.092 1.00 82.62 99 ILE A CA 1
ATOM 777 C C . ILE A 1 99 ? 16.216 3.367 -15.184 1.00 82.62 99 ILE A C 1
ATOM 779 O O . ILE A 1 99 ? 16.668 2.945 -16.251 1.00 82.62 99 ILE A O 1
ATOM 783 N N . LYS A 1 100 ? 16.919 3.410 -14.053 1.00 84.06 100 LYS A N 1
ATOM 784 C CA . LYS A 1 100 ? 18.321 3.004 -13.914 1.00 84.06 100 LYS A CA 1
ATOM 785 C C . LYS A 1 100 ? 18.423 1.891 -12.884 1.00 84.06 100 LYS A C 1
ATOM 787 O O . LYS A 1 100 ? 17.507 1.683 -12.090 1.00 84.06 100 LYS A O 1
ATOM 792 N N . ARG A 1 101 ? 19.563 1.203 -12.852 1.00 80.12 101 ARG A N 1
ATOM 793 C CA . ARG A 1 101 ? 19.856 0.200 -11.818 1.00 80.12 101 ARG A CA 1
ATOM 794 C C . ARG A 1 101 ? 19.692 0.768 -10.407 1.00 80.12 101 ARG A C 1
ATOM 796 O O . ARG A 1 101 ? 19.081 0.124 -9.559 1.00 80.12 101 ARG A O 1
ATOM 803 N N . ASP A 1 102 ? 20.157 1.994 -10.191 1.00 75.69 102 ASP A N 1
ATOM 804 C CA . ASP A 1 102 ? 20.055 2.673 -8.898 1.00 75.69 102 ASP A CA 1
ATOM 805 C C . ASP A 1 102 ? 18.598 2.878 -8.470 1.00 75.69 102 ASP A C 1
ATOM 807 O O . ASP A 1 102 ? 18.289 2.743 -7.291 1.00 75.69 102 ASP A O 1
ATOM 811 N N . SER A 1 103 ? 17.672 3.062 -9.421 1.00 70.56 103 SER A N 1
ATOM 812 C CA . SER A 1 103 ? 16.234 3.139 -9.137 1.00 70.56 103 SER A CA 1
ATOM 813 C C . SER A 1 103 ? 15.686 1.853 -8.504 1.00 70.56 103 SER A C 1
ATOM 815 O O . SER A 1 103 ? 14.683 1.905 -7.796 1.00 70.56 103 SER A O 1
ATOM 817 N N . PHE A 1 104 ? 16.309 0.692 -8.749 1.00 70.00 104 PHE A N 1
ATOM 818 C CA . PHE A 1 104 ? 15.933 -0.582 -8.122 1.00 70.00 104 PHE A CA 1
ATOM 819 C C . PHE A 1 104 ? 16.549 -0.734 -6.731 1.00 70.00 104 PHE A C 1
ATOM 821 O O . PHE A 1 104 ? 15.887 -1.247 -5.829 1.00 70.00 104 PHE A O 1
ATOM 828 N N . GLU A 1 105 ? 17.794 -0.300 -6.544 1.00 69.81 105 GLU A N 1
ATOM 829 C CA . GLU A 1 105 ? 18.467 -0.362 -5.241 1.00 69.81 105 GLU A CA 1
ATOM 830 C C . GLU A 1 105 ? 17.862 0.632 -4.245 1.00 69.81 105 GLU A C 1
ATOM 832 O O . GLU A 1 105 ? 17.594 0.269 -3.098 1.00 69.81 105 GLU A O 1
ATOM 837 N N . GLU A 1 106 ? 17.540 1.843 -4.701 1.00 66.62 106 GLU A N 1
ATOM 838 C CA . GLU A 1 106 ? 16.770 2.824 -3.936 1.00 66.62 106 GLU A CA 1
ATOM 839 C C . GLU A 1 106 ? 15.410 2.248 -3.525 1.00 66.62 106 GLU A C 1
ATOM 841 O O . GLU A 1 106 ? 15.040 2.299 -2.352 1.00 66.62 106 GLU A O 1
ATOM 846 N N . ARG A 1 107 ? 14.706 1.597 -4.463 1.00 64.00 107 ARG A N 1
ATOM 847 C CA . ARG A 1 107 ? 13.461 0.865 -4.188 1.00 64.00 107 ARG A CA 1
ATOM 848 C C . ARG A 1 107 ? 13.659 -0.141 -3.047 1.00 64.00 107 ARG A C 1
ATOM 850 O O . ARG A 1 107 ? 12.986 -0.034 -2.029 1.00 64.00 107 ARG A O 1
ATOM 857 N N . LYS A 1 108 ? 14.611 -1.072 -3.165 1.00 64.31 108 LYS A N 1
ATOM 858 C CA . LYS A 1 108 ? 14.891 -2.090 -2.127 1.00 64.31 108 LYS A CA 1
ATOM 859 C C . LYS A 1 108 ? 15.210 -1.476 -0.763 1.00 64.31 108 LYS A C 1
ATOM 861 O O . LYS A 1 108 ? 14.866 -2.041 0.275 1.00 64.31 108 LYS A O 1
ATOM 866 N N . TYR A 1 109 ? 15.915 -0.349 -0.747 1.00 65.94 109 TYR A N 1
ATOM 867 C CA . TYR A 1 109 ? 16.230 0.362 0.486 1.00 65.94 109 TYR A CA 1
ATOM 868 C C . TYR A 1 109 ? 14.971 0.947 1.142 1.00 65.94 109 TYR A C 1
ATOM 870 O O . TYR A 1 109 ? 14.756 0.743 2.340 1.00 65.94 109 TYR A O 1
ATOM 878 N N . LEU A 1 110 ? 14.106 1.599 0.358 1.00 58.75 110 LEU A N 1
ATOM 879 C CA . LEU A 1 110 ? 12.826 2.135 0.829 1.00 58.75 110 LEU A CA 1
ATOM 880 C C . LEU A 1 110 ? 11.899 1.029 1.352 1.00 58.75 110 LEU A C 1
ATOM 882 O O . LEU A 1 110 ? 11.325 1.189 2.428 1.00 58.75 110 LEU A O 1
ATOM 886 N N . GLU A 1 111 ? 11.820 -0.112 0.661 1.00 63.38 111 GLU A N 1
ATOM 887 C CA . GLU A 1 111 ? 11.096 -1.314 1.113 1.00 63.38 111 GLU A CA 1
ATOM 888 C C . GLU A 1 111 ? 11.497 -1.714 2.535 1.00 63.38 111 GLU A C 1
ATOM 890 O O . GLU A 1 111 ? 10.645 -1.834 3.419 1.00 63.38 111 GLU A O 1
ATOM 895 N N . LYS A 1 112 ? 12.805 -1.836 2.791 1.00 65.50 112 LYS A N 1
ATOM 896 C CA . LYS A 1 112 ? 13.315 -2.204 4.118 1.00 65.50 112 LYS A CA 1
ATOM 897 C C . LYS A 1 112 ? 12.899 -1.199 5.187 1.00 65.50 112 LYS A C 1
ATOM 899 O O . LYS A 1 112 ? 12.505 -1.607 6.277 1.00 65.50 112 LYS A O 1
ATOM 904 N N . ILE A 1 113 ? 12.976 0.100 4.897 1.00 65.75 113 ILE A N 1
ATOM 905 C CA . ILE A 1 113 ? 12.572 1.144 5.849 1.00 65.75 113 ILE A CA 1
ATOM 906 C C . ILE A 1 113 ? 11.078 1.042 6.161 1.00 65.75 113 ILE A C 1
ATOM 908 O O . ILE A 1 113 ? 10.691 1.101 7.329 1.00 65.75 113 ILE A O 1
ATOM 912 N N . VAL A 1 114 ? 10.245 0.891 5.131 1.00 62.88 114 VAL A N 1
ATOM 913 C CA . VAL A 1 114 ? 8.785 0.829 5.261 1.00 62.88 114 VAL A CA 1
ATOM 914 C C . VAL A 1 114 ? 8.364 -0.375 6.104 1.00 62.88 114 VAL A C 1
ATOM 916 O O . VAL A 1 114 ? 7.613 -0.211 7.065 1.00 62.88 114 VAL A O 1
ATOM 919 N N . VAL A 1 115 ? 8.917 -1.560 5.836 1.00 65.12 115 VAL A N 1
ATOM 920 C CA . VAL A 1 115 ? 8.640 -2.772 6.627 1.00 65.12 115 VAL A CA 1
ATOM 921 C C . VAL A 1 115 ? 9.045 -2.600 8.088 1.00 65.12 115 VAL A C 1
ATOM 923 O O . VAL A 1 115 ? 8.277 -2.940 8.990 1.00 65.12 115 VAL A O 1
ATOM 926 N N . GLN A 1 116 ? 10.236 -2.052 8.347 1.00 66.25 116 GLN A N 1
ATOM 927 C CA . GLN A 1 116 ? 10.698 -1.812 9.717 1.00 66.25 116 GLN A CA 1
ATOM 928 C C . GLN A 1 116 ? 9.790 -0.831 10.461 1.00 66.25 116 GLN A C 1
ATOM 930 O O . GLN A 1 116 ? 9.527 -1.023 11.646 1.00 66.25 116 GLN A O 1
ATOM 935 N N . LYS A 1 117 ? 9.264 0.186 9.770 1.00 64.94 117 LYS A N 1
ATOM 936 C CA . LYS A 1 117 ? 8.273 1.099 10.348 1.00 64.94 117 LYS A CA 1
ATOM 937 C C . LYS A 1 117 ? 6.953 0.388 10.641 1.00 64.94 117 LYS A C 1
ATOM 939 O O . LYS A 1 117 ? 6.429 0.564 11.733 1.00 64.94 117 LYS A O 1
ATOM 944 N N . PHE A 1 118 ? 6.443 -0.453 9.740 1.00 62.66 118 PHE A N 1
ATOM 945 C CA . PHE A 1 118 ? 5.199 -1.192 9.993 1.00 62.66 118 PHE A CA 1
ATOM 946 C C . PHE A 1 118 ? 5.283 -2.149 11.176 1.00 62.66 118 PHE A C 1
ATOM 948 O O . PHE A 1 118 ? 4.316 -2.250 11.924 1.00 62.66 118 PHE A O 1
ATOM 955 N N . LYS A 1 119 ? 6.442 -2.772 11.414 1.00 66.38 119 LYS A N 1
ATOM 956 C CA . LYS A 1 119 ? 6.676 -3.609 12.606 1.00 66.38 119 LYS A CA 1
ATOM 957 C C . LYS A 1 119 ? 6.519 -2.847 13.930 1.00 66.38 119 LYS A C 1
ATOM 959 O O . LYS A 1 119 ? 6.304 -3.471 14.962 1.00 66.38 119 LYS A O 1
ATOM 964 N N . GLN A 1 120 ? 6.629 -1.517 13.916 1.00 67.38 120 GLN A N 1
ATOM 965 C CA . GLN A 1 120 ? 6.459 -0.663 15.099 1.00 67.38 120 GLN A CA 1
ATOM 966 C C . GLN A 1 120 ? 5.004 -0.220 15.308 1.00 67.38 120 GLN A C 1
ATOM 968 O O . GLN A 1 120 ? 4.678 0.335 16.357 1.00 67.38 120 GLN A O 1
ATOM 973 N N . ILE A 1 121 ? 4.127 -0.440 14.326 1.00 63.59 121 ILE A N 1
ATOM 974 C CA . ILE A 1 121 ? 2.718 -0.064 14.408 1.00 63.59 121 ILE A CA 1
ATOM 975 C C . ILE A 1 121 ? 1.945 -1.211 15.053 1.00 63.59 121 ILE A C 1
ATOM 977 O O . ILE A 1 121 ? 1.967 -2.341 14.574 1.00 63.59 121 ILE A O 1
ATOM 981 N N . GLN A 1 122 ? 1.229 -0.906 16.136 1.00 65.44 122 GLN A N 1
ATOM 982 C CA . GLN A 1 122 ? 0.532 -1.908 16.945 1.00 65.44 122 GLN A CA 1
ATOM 983 C C . GLN A 1 122 ? -0.512 -2.703 16.144 1.00 65.44 122 GLN A C 1
ATOM 985 O O . GLN A 1 122 ? -0.690 -3.899 16.374 1.00 65.44 122 GLN A O 1
ATOM 990 N N . LYS A 1 123 ? -1.183 -2.056 15.184 1.00 70.38 123 LYS A N 1
ATOM 991 C CA . LYS A 1 123 ? -2.196 -2.682 14.333 1.00 70.38 123 LYS A CA 1
ATOM 992 C C . LYS A 1 123 ? -2.176 -2.080 12.933 1.00 70.38 123 LYS A C 1
ATOM 994 O O . LYS A 1 123 ? -2.428 -0.891 12.762 1.00 70.38 123 LYS A O 1
ATOM 999 N N . VAL A 1 124 ? -1.900 -2.914 11.938 1.00 67.62 124 VAL A N 1
ATOM 1000 C CA . VAL A 1 124 ? -1.969 -2.576 10.511 1.00 67.62 124 VAL A CA 1
ATOM 1001 C C . VAL A 1 124 ? -2.977 -3.517 9.872 1.00 67.62 124 VAL A C 1
ATOM 1003 O O . VAL A 1 124 ? -3.053 -4.693 10.226 1.00 67.62 124 VAL A O 1
ATOM 1006 N N . ILE A 1 125 ? -3.776 -3.007 8.943 1.00 71.94 125 ILE A N 1
ATOM 1007 C CA . ILE A 1 125 ? -4.722 -3.829 8.196 1.00 71.94 125 ILE A CA 1
ATOM 1008 C C . ILE A 1 125 ? -4.392 -3.670 6.727 1.00 71.94 125 ILE A C 1
ATOM 1010 O O . ILE A 1 125 ? -4.433 -2.571 6.183 1.00 71.94 125 ILE A O 1
ATOM 1014 N N . ILE A 1 126 ? -4.029 -4.785 6.109 1.00 75.06 126 ILE A N 1
ATOM 1015 C CA . ILE A 1 126 ? -3.723 -4.852 4.687 1.00 75.06 126 ILE A CA 1
ATOM 1016 C C . ILE A 1 126 ? -4.994 -5.328 3.999 1.00 75.06 126 ILE A C 1
ATOM 1018 O O . ILE A 1 126 ? -5.579 -6.322 4.424 1.00 75.06 126 ILE A O 1
ATOM 1022 N N . VAL A 1 127 ? -5.430 -4.642 2.949 1.00 78.06 127 VAL A N 1
ATOM 1023 C CA . VAL A 1 127 ? -6.570 -5.079 2.139 1.00 78.06 127 VAL A CA 1
ATOM 1024 C C . VAL A 1 127 ? -6.081 -5.340 0.725 1.00 78.06 127 VAL A C 1
ATOM 1026 O O . VAL A 1 127 ? -5.381 -4.503 0.162 1.00 78.06 127 VAL A O 1
ATOM 1029 N N . HIS A 1 128 ? -6.424 -6.498 0.162 1.00 79.12 128 HIS A N 1
ATOM 1030 C CA . HIS A 1 128 ? -5.969 -6.894 -1.171 1.00 79.12 128 HIS A CA 1
ATOM 1031 C C . HIS A 1 128 ? -7.053 -7.634 -1.953 1.00 79.12 128 HIS A C 1
ATOM 1033 O O . HIS A 1 128 ? -7.807 -8.414 -1.377 1.00 79.12 128 HIS A O 1
ATOM 1039 N N . GLY A 1 129 ? -7.122 -7.420 -3.264 1.00 81.88 129 GLY A N 1
ATOM 1040 C CA . GLY A 1 129 ? -8.077 -8.090 -4.143 1.00 81.88 129 GLY A CA 1
ATOM 1041 C C . GLY A 1 129 ? -7.517 -9.393 -4.716 1.00 81.88 129 GLY A C 1
ATOM 1042 O O . GLY A 1 129 ? -6.382 -9.425 -5.185 1.00 81.88 129 GLY A O 1
ATOM 1043 N N . ASP A 1 130 ? -8.276 -10.488 -4.689 1.00 86.69 130 ASP A N 1
ATOM 1044 C CA . ASP A 1 130 ? -7.790 -11.788 -5.195 1.00 86.69 130 ASP A CA 1
ATOM 1045 C C . ASP A 1 130 ? -7.737 -11.903 -6.730 1.00 86.69 130 ASP A C 1
ATOM 1047 O O . ASP A 1 130 ? -7.150 -12.854 -7.244 1.00 86.69 130 ASP A O 1
ATOM 1051 N N . ALA A 1 131 ? -8.300 -10.933 -7.453 1.00 86.75 131 ALA A N 1
ATOM 1052 C CA . ALA A 1 131 ? -8.269 -10.842 -8.911 1.00 86.75 131 ALA A CA 1
ATOM 1053 C C . ALA A 1 131 ? -7.290 -9.759 -9.409 1.00 86.75 131 ALA A C 1
ATOM 1055 O O . ALA A 1 131 ? -7.392 -9.300 -10.546 1.00 86.75 131 ALA A O 1
ATOM 1056 N N . ASP A 1 132 ? -6.365 -9.295 -8.560 1.00 79.94 132 ASP A N 1
ATOM 1057 C CA . ASP A 1 132 ? -5.324 -8.343 -8.954 1.00 79.94 132 ASP A CA 1
ATOM 1058 C C . ASP A 1 132 ? -4.253 -9.027 -9.827 1.00 79.94 132 ASP A C 1
ATOM 1060 O O . ASP A 1 132 ? -3.403 -9.776 -9.345 1.00 79.94 132 ASP A O 1
ATOM 1064 N N . GLU A 1 133 ? -4.299 -8.749 -11.133 1.00 78.19 133 GLU A N 1
ATOM 1065 C CA . GLU A 1 133 ? -3.338 -9.249 -12.128 1.00 78.19 133 GLU A CA 1
ATOM 1066 C C . GLU A 1 133 ? -2.042 -8.416 -12.205 1.00 78.19 133 GLU A C 1
ATOM 1068 O O . GLU A 1 133 ? -1.080 -8.817 -12.865 1.00 78.19 133 GLU A O 1
ATOM 1073 N N . ILE A 1 134 ? -1.996 -7.252 -11.546 1.00 73.81 134 ILE A N 1
ATOM 1074 C CA . ILE A 1 134 ? -0.857 -6.324 -11.562 1.00 73.81 134 ILE A CA 1
ATOM 1075 C C . ILE A 1 134 ? 0.043 -6.554 -10.348 1.00 73.81 134 ILE A C 1
ATOM 1077 O O . ILE A 1 134 ? 1.264 -6.651 -10.494 1.00 73.81 134 ILE A O 1
ATOM 1081 N N . THR A 1 135 ? -0.550 -6.628 -9.154 1.00 71.81 135 THR A N 1
ATOM 1082 C CA . THR A 1 135 ? 0.136 -6.934 -7.892 1.00 71.81 135 THR A CA 1
ATOM 1083 C C . THR A 1 135 ? -0.424 -8.235 -7.313 1.00 71.81 135 THR A C 1
ATOM 1085 O O . THR A 1 135 ? -1.536 -8.239 -6.781 1.00 71.81 135 THR A O 1
ATOM 1088 N N . PRO A 1 136 ? 0.328 -9.347 -7.377 1.00 76.31 136 PRO A N 1
ATOM 1089 C CA . PRO A 1 136 ? -0.158 -10.637 -6.905 1.00 76.31 136 PRO A CA 1
ATOM 1090 C C . PRO A 1 136 ? -0.539 -10.616 -5.419 1.00 76.31 136 PRO A C 1
ATOM 1092 O O . PRO A 1 136 ? 0.227 -10.133 -4.584 1.00 76.31 136 PRO A O 1
ATOM 1095 N N . LEU A 1 137 ? -1.674 -11.233 -5.069 1.00 81.19 137 LEU A N 1
ATOM 1096 C CA . LEU A 1 137 ? -2.140 -11.376 -3.680 1.00 81.19 137 LEU A CA 1
ATOM 1097 C C . LEU A 1 137 ? -1.078 -11.972 -2.739 1.00 81.19 137 LEU A C 1
ATOM 1099 O O . LEU A 1 137 ? -1.007 -11.607 -1.565 1.00 81.19 137 LEU A O 1
ATOM 1103 N N . SER A 1 138 ? -0.228 -12.863 -3.251 1.00 80.25 138 SER A N 1
ATOM 1104 C CA . SER A 1 138 ? 0.854 -13.478 -2.480 1.00 80.25 138 SER A CA 1
ATOM 1105 C C . SER A 1 138 ? 1.828 -12.461 -1.879 1.00 80.25 138 SER A C 1
ATOM 1107 O O . SER A 1 138 ? 2.333 -12.703 -0.787 1.00 80.25 138 SER A O 1
ATOM 1109 N N . GLU A 1 139 ? 2.076 -11.323 -2.542 1.00 75.00 139 GLU A N 1
ATOM 1110 C CA . GLU A 1 139 ? 2.960 -10.275 -2.005 1.00 75.00 139 GLU A CA 1
ATOM 1111 C C . GLU A 1 139 ? 2.360 -9.633 -0.747 1.00 75.00 139 GLU A C 1
ATOM 1113 O O . GLU A 1 139 ? 3.057 -9.421 0.245 1.00 75.00 139 GLU A O 1
ATOM 1118 N N . SER A 1 140 ? 1.051 -9.378 -0.756 1.00 76.88 140 SER A N 1
ATOM 1119 C CA . SER A 1 140 ? 0.336 -8.811 0.392 1.00 76.88 140 SER A CA 1
ATOM 1120 C C . SER A 1 140 ? 0.240 -9.796 1.554 1.00 76.88 140 SER A C 1
ATOM 1122 O O . SER A 1 140 ? 0.389 -9.390 2.706 1.00 76.88 140 SER A O 1
ATOM 1124 N N . ILE A 1 141 ? 0.054 -11.091 1.268 1.00 81.38 141 ILE A N 1
ATOM 1125 C CA . ILE A 1 141 ? 0.103 -12.162 2.280 1.00 81.38 141 ILE A CA 1
ATOM 1126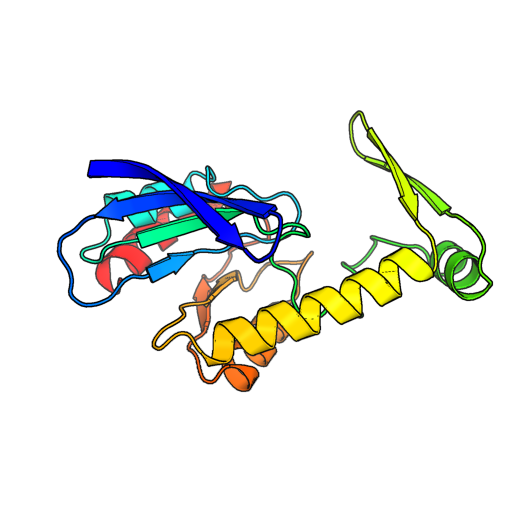 C C . ILE A 1 141 ? 1.484 -12.225 2.936 1.00 81.38 141 ILE A C 1
ATOM 1128 O O . ILE A 1 141 ? 1.569 -12.163 4.161 1.00 81.38 141 ILE A O 1
ATOM 1132 N N . GLN A 1 142 ? 2.553 -12.266 2.134 1.00 78.50 142 GLN A N 1
ATOM 1133 C CA . GLN A 1 142 ? 3.929 -12.291 2.635 1.00 78.50 142 GLN A CA 1
ATOM 1134 C C . GLN A 1 142 ? 4.228 -11.080 3.526 1.00 78.50 142 GLN A C 1
ATOM 1136 O O . GLN A 1 142 ? 4.849 -11.220 4.579 1.00 78.50 142 GLN A O 1
ATOM 1141 N N . LEU A 1 143 ? 3.761 -9.893 3.132 1.00 73.00 143 LEU A N 1
ATOM 1142 C CA . LEU A 1 143 ? 3.874 -8.707 3.967 1.00 73.00 143 LEU A CA 1
ATOM 1143 C C . LEU A 1 143 ? 3.170 -8.907 5.312 1.00 73.00 143 LEU A C 1
ATOM 1145 O O . LEU A 1 143 ? 3.787 -8.683 6.350 1.00 73.00 143 LEU A O 1
ATOM 1149 N N . GLY A 1 144 ? 1.896 -9.309 5.300 1.00 75.12 144 GLY A N 1
ATOM 1150 C CA . GLY A 1 144 ? 1.128 -9.527 6.526 1.00 75.12 144 GLY A CA 1
ATOM 1151 C C . GLY A 1 144 ? 1.845 -10.467 7.491 1.00 75.12 144 GLY A C 1
ATOM 1152 O O . GLY A 1 144 ? 1.968 -10.154 8.674 1.00 75.12 144 GLY A O 1
ATOM 1153 N N . GLU A 1 145 ? 2.414 -11.556 6.977 1.00 83.56 145 GLU A N 1
ATOM 1154 C CA . GLU A 1 145 ? 3.251 -12.475 7.751 1.00 83.56 145 GLU A CA 1
ATOM 1155 C C . GLU A 1 145 ? 4.505 -11.789 8.310 1.00 83.56 145 GLU A C 1
ATOM 1157 O O . GLU A 1 145 ? 4.791 -11.908 9.503 1.00 83.56 145 GLU A O 1
ATOM 1162 N N . GLU A 1 146 ? 5.232 -11.029 7.487 1.00 76.06 146 GLU A N 1
ATOM 1163 C CA . GLU A 1 146 ? 6.474 -10.373 7.896 1.00 76.06 146 GLU A CA 1
ATOM 1164 C C . GLU A 1 146 ? 6.267 -9.316 8.993 1.00 76.06 146 GLU A C 1
ATOM 1166 O O . GLU A 1 146 ? 7.119 -9.173 9.877 1.00 76.06 146 GLU A O 1
ATOM 1171 N N . ILE A 1 147 ? 5.162 -8.566 8.954 1.00 73.06 147 ILE A N 1
ATOM 1172 C CA . ILE A 1 147 ? 4.867 -7.526 9.954 1.00 73.0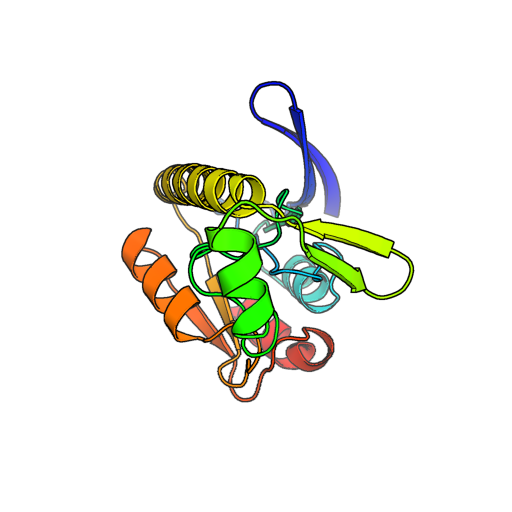6 147 ILE A CA 1
ATOM 1173 C C . ILE A 1 147 ? 3.968 -8.027 11.095 1.00 73.06 147 ILE A C 1
ATOM 1175 O O . ILE A 1 147 ? 3.702 -7.269 12.026 1.00 73.06 147 ILE A O 1
ATOM 1179 N N . GLY A 1 148 ? 3.521 -9.288 11.053 1.00 79.00 148 GLY A N 1
ATOM 1180 C CA . GLY A 1 148 ? 2.653 -9.894 12.068 1.00 79.00 148 GLY A CA 1
ATOM 1181 C C . GLY A 1 148 ? 1.220 -9.349 12.063 1.00 79.00 148 GLY A C 1
ATOM 1182 O O . GLY A 1 148 ? 0.601 -9.224 13.119 1.00 79.00 148 GLY A O 1
ATOM 1183 N N . GLN A 1 149 ? 0.702 -8.979 10.893 1.00 79.50 149 GLN A N 1
ATOM 1184 C CA . GLN A 1 149 ? -0.573 -8.281 10.721 1.00 79.50 149 GLN A CA 1
ATOM 1185 C C . GLN A 1 149 ? -1.504 -9.035 9.769 1.00 79.50 149 GLN A C 1
ATOM 1187 O O . GLN A 1 149 ? -1.098 -9.918 9.016 1.00 79.50 149 GLN A O 1
ATOM 1192 N N . LYS A 1 150 ? -2.796 -8.703 9.817 1.00 80.75 150 LYS A N 1
ATOM 1193 C CA . LYS A 1 150 ? -3.817 -9.402 9.026 1.00 80.75 150 LYS A CA 1
ATOM 1194 C C . LYS A 1 150 ? -3.938 -8.822 7.620 1.00 80.75 150 LYS A C 1
ATOM 1196 O O . LYS A 1 150 ? -3.936 -7.603 7.440 1.00 80.75 150 LYS A O 1
ATOM 1201 N N . VAL A 1 151 ? -4.159 -9.719 6.661 1.00 80.50 151 VAL A N 1
ATOM 1202 C CA . VAL A 1 151 ? -4.572 -9.386 5.296 1.00 80.50 151 VAL A CA 1
ATOM 1203 C C . VAL A 1 151 ? -6.042 -9.737 5.128 1.00 80.50 151 VAL A C 1
ATOM 1205 O O . VAL A 1 151 ? -6.447 -10.876 5.359 1.00 80.50 151 VAL A O 1
ATOM 1208 N N . ILE A 1 152 ? -6.844 -8.756 4.738 1.00 83.19 152 ILE A N 1
ATOM 1209 C CA . ILE A 1 152 ? -8.235 -8.944 4.349 1.00 83.19 152 ILE A CA 1
ATOM 1210 C C . ILE A 1 152 ? -8.275 -9.074 2.831 1.00 83.19 152 ILE A C 1
ATOM 1212 O O . ILE A 1 152 ? -7.815 -8.191 2.111 1.00 83.19 152 ILE A O 1
ATOM 1216 N N . VAL A 1 153 ? -8.817 -10.193 2.355 1.00 84.88 153 VAL A N 1
ATOM 1217 C CA . VAL A 1 153 ? -8.890 -10.497 0.926 1.00 84.88 153 VAL A CA 1
ATOM 1218 C C . VAL A 1 153 ? -10.283 -10.180 0.396 1.00 84.88 153 VAL A C 1
ATOM 1220 O O . VAL A 1 153 ? -11.274 -10.758 0.847 1.00 84.88 153 VAL A O 1
ATOM 1223 N N . CYS A 1 154 ? -10.355 -9.279 -0.577 1.00 83.75 154 CYS A N 1
ATOM 1224 C CA . CYS A 1 154 ? -11.580 -8.892 -1.260 1.00 83.75 154 CYS A CA 1
ATOM 1225 C C . CYS A 1 154 ? -11.772 -9.751 -2.519 1.00 83.75 154 CYS A C 1
ATOM 1227 O O . CYS A 1 154 ? -10.989 -9.669 -3.466 1.00 83.75 154 CYS A O 1
ATOM 1229 N N . LYS A 1 155 ? -12.815 -10.589 -2.528 1.00 85.31 155 LYS A N 1
ATOM 1230 C CA . LYS A 1 155 ? -13.069 -11.539 -3.621 1.00 85.31 155 LYS A CA 1
ATOM 1231 C C . LYS A 1 155 ? -13.541 -10.863 -4.907 1.00 85.31 155 LYS A C 1
ATOM 1233 O O . LYS A 1 155 ? -14.415 -10.001 -4.871 1.00 85.31 155 LYS A O 1
ATOM 1238 N N . GLY A 1 156 ? -13.021 -11.317 -6.043 1.00 84.88 156 GLY A N 1
ATOM 1239 C CA . GLY A 1 156 ? -13.326 -10.808 -7.379 1.00 84.88 156 GLY A CA 1
ATOM 1240 C C . GLY A 1 156 ? -12.826 -9.385 -7.625 1.00 84.88 156 GLY A C 1
ATOM 1241 O O . GLY A 1 156 ? -13.316 -8.721 -8.538 1.00 84.88 156 GLY A O 1
ATOM 1242 N N . ARG A 1 157 ? -11.906 -8.882 -6.795 1.00 85.38 157 ARG A N 1
ATOM 1243 C CA . ARG A 1 157 ? -11.424 -7.501 -6.870 1.00 85.38 157 ARG A CA 1
ATOM 1244 C C . ARG A 1 157 ? -10.046 -7.437 -7.513 1.00 85.38 157 ARG A C 1
ATOM 1246 O O . ARG A 1 157 ? -9.127 -8.121 -7.078 1.00 85.38 157 ARG A O 1
ATOM 1253 N N . GLY A 1 158 ? -9.944 -6.638 -8.573 1.00 79.31 158 GLY A N 1
ATOM 1254 C CA . GLY A 1 158 ? -8.699 -6.378 -9.292 1.00 79.31 158 GLY A CA 1
ATOM 1255 C C . GLY A 1 158 ? -7.931 -5.184 -8.733 1.00 79.31 158 GLY A C 1
ATOM 1256 O O . GLY A 1 158 ? -8.325 -4.599 -7.728 1.00 79.31 158 GLY A O 1
ATOM 1257 N N . HIS A 1 159 ? -6.865 -4.788 -9.428 1.00 75.50 159 HIS A N 1
ATOM 1258 C CA . HIS A 1 159 ? -5.958 -3.717 -8.998 1.00 75.50 159 HIS A CA 1
ATOM 1259 C C . HIS A 1 159 ? -6.645 -2.360 -8.760 1.00 75.50 159 HIS A C 1
ATOM 1261 O O . HIS A 1 159 ? -6.231 -1.589 -7.899 1.00 75.50 159 HIS A O 1
ATOM 1267 N N . CYS A 1 160 ? -7.694 -2.061 -9.535 1.00 73.94 160 CYS A N 1
ATOM 1268 C CA . CYS A 1 160 ? -8.391 -0.779 -9.484 1.00 73.94 160 CYS A CA 1
ATOM 1269 C C . CYS A 1 160 ? -9.527 -0.792 -8.453 1.00 73.94 160 CYS A C 1
ATOM 1271 O O . CYS A 1 160 ? -10.464 -1.591 -8.532 1.00 73.94 160 CYS A O 1
ATOM 1273 N N . ASP A 1 161 ? -9.473 0.170 -7.541 1.00 66.06 161 ASP A N 1
ATOM 1274 C CA . ASP A 1 161 ? -10.392 0.368 -6.416 1.00 66.06 161 ASP A CA 1
ATOM 1275 C C . ASP A 1 161 ? -11.821 0.810 -6.794 1.00 66.06 161 ASP A C 1
ATOM 1277 O O . ASP A 1 161 ? -12.739 0.701 -5.981 1.00 66.06 161 ASP A O 1
ATOM 1281 N N . LEU A 1 162 ? -12.051 1.238 -8.041 1.00 66.00 162 LEU A N 1
ATOM 1282 C CA . LEU A 1 162 ? -13.359 1.690 -8.543 1.00 66.00 162 LEU A CA 1
ATOM 1283 C C . LEU A 1 162 ? -14.483 0.656 -8.362 1.00 66.00 162 LEU A C 1
ATOM 1285 O O . LEU A 1 162 ? -15.659 1.013 -8.326 1.00 66.00 162 LEU A O 1
ATOM 1289 N N . GLN A 1 163 ? -14.131 -0.627 -8.261 1.00 66.88 163 GLN A N 1
ATOM 1290 C CA . GLN A 1 163 ? -15.079 -1.733 -8.107 1.00 66.88 163 GLN A CA 1
ATOM 1291 C C . GLN A 1 163 ? -15.203 -2.244 -6.666 1.00 66.88 163 GLN A C 1
ATOM 1293 O O . GLN A 1 163 ? -15.875 -3.244 -6.443 1.00 66.88 163 GLN A O 1
ATOM 1298 N N . TRP A 1 164 ? -14.552 -1.605 -5.694 1.00 76.50 164 TRP A N 1
ATOM 1299 C CA . TRP A 1 164 ? -14.429 -2.131 -4.329 1.00 76.50 164 TRP A CA 1
ATOM 1300 C C . TRP A 1 164 ? -15.470 -1.565 -3.357 1.00 76.50 164 TRP A C 1
ATOM 1302 O O . TRP A 1 164 ? -15.359 -1.749 -2.147 1.00 76.50 164 TRP A O 1
ATOM 1312 N N . ARG A 1 165 ? -16.479 -0.854 -3.864 1.00 70.94 165 ARG A N 1
ATOM 1313 C CA . ARG A 1 165 ? -17.430 -0.106 -3.033 1.00 70.94 165 ARG A CA 1
ATOM 1314 C C . ARG A 1 165 ? -18.218 -0.989 -2.066 1.00 70.94 165 ARG A C 1
ATOM 1316 O O . ARG A 1 165 ? -18.364 -0.657 -0.901 1.00 70.94 165 ARG A O 1
ATOM 1323 N N . ASP A 1 166 ? -18.649 -2.154 -2.526 1.00 72.69 166 ASP A N 1
ATOM 1324 C CA . ASP A 1 166 ? -19.335 -3.150 -1.699 1.00 72.69 166 ASP A CA 1
ATOM 1325 C C . ASP A 1 166 ? -18.400 -3.835 -0.684 1.00 72.69 166 ASP A C 1
ATOM 1327 O O . ASP A 1 166 ? -18.839 -4.273 0.379 1.00 72.69 166 ASP A O 1
ATOM 1331 N N . CYS A 1 167 ? -17.099 -3.908 -0.980 1.00 74.75 167 CYS A N 1
ATOM 1332 C CA . CYS A 1 167 ? -16.092 -4.334 -0.012 1.00 74.75 167 CYS A CA 1
ATOM 1333 C C . CYS A 1 167 ? -15.840 -3.269 1.059 1.00 74.75 167 CYS A C 1
ATOM 1335 O O . CYS A 1 167 ? -15.568 -3.639 2.200 1.00 74.75 167 CYS A O 1
ATOM 1337 N N . ALA A 1 168 ? -15.946 -1.978 0.729 1.00 72.75 168 ALA A N 1
ATOM 1338 C CA . ALA A 1 168 ? -15.796 -0.899 1.702 1.00 72.75 168 ALA A CA 1
ATOM 1339 C C . ALA A 1 168 ? -16.835 -1.022 2.826 1.00 72.75 168 ALA A C 1
ATOM 1341 O O . ALA A 1 168 ? -16.455 -0.990 3.992 1.00 72.75 168 ALA A O 1
ATOM 1342 N N . ASP A 1 169 ? -18.102 -1.292 2.497 1.00 70.00 169 ASP A N 1
ATOM 1343 C CA . ASP A 1 169 ? -19.170 -1.487 3.492 1.00 70.00 169 ASP A CA 1
ATOM 1344 C C . ASP A 1 169 ? -18.872 -2.653 4.450 1.00 70.00 169 ASP A C 1
ATOM 1346 O O . ASP A 1 169 ? -19.049 -2.551 5.666 1.00 70.00 169 ASP A O 1
ATOM 1350 N N . GLN A 1 170 ? -18.371 -3.769 3.909 1.00 69.94 170 GLN A N 1
ATOM 1351 C CA . GLN A 1 170 ? -17.999 -4.943 4.703 1.00 69.94 170 GLN A CA 1
ATOM 1352 C C . GLN A 1 170 ? -16.790 -4.665 5.598 1.00 69.94 170 GLN A C 1
ATOM 1354 O O . GLN A 1 170 ? -16.754 -5.097 6.749 1.00 69.94 170 GLN A O 1
ATOM 1359 N N . LEU A 1 171 ? -15.803 -3.936 5.079 1.00 76.75 171 LEU A N 1
ATOM 1360 C CA . LEU A 1 171 ? -14.610 -3.553 5.822 1.00 76.75 171 LEU A CA 1
ATOM 1361 C C . LEU A 1 171 ? -14.960 -2.575 6.939 1.00 76.75 171 LEU A C 1
ATOM 1363 O O . LEU A 1 171 ? -14.559 -2.803 8.073 1.00 76.75 171 LEU A O 1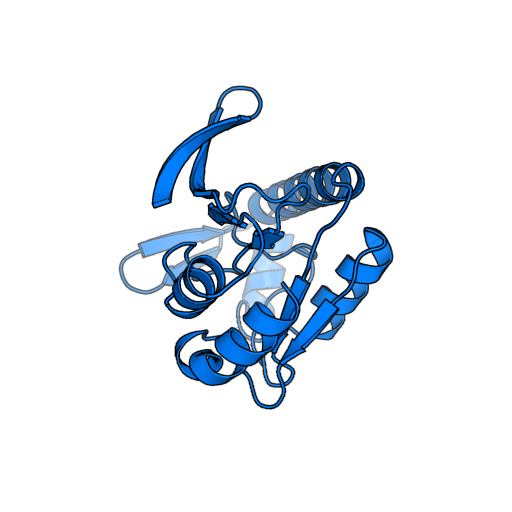
ATOM 1367 N N . SER A 1 172 ? -15.775 -1.559 6.670 1.00 72.94 172 SER A N 1
ATOM 1368 C CA . SER A 1 172 ? -16.242 -0.590 7.665 1.00 72.94 172 SER A CA 1
ATOM 1369 C C . SER A 1 172 ? -17.036 -1.206 8.819 1.00 72.94 172 SER A C 1
ATOM 1371 O O . SER A 1 172 ? -17.092 -0.617 9.892 1.00 72.94 172 SER A O 1
ATOM 1373 N N . ALA A 1 173 ? -17.634 -2.388 8.643 1.00 68.00 173 ALA A N 1
ATOM 1374 C CA . ALA A 1 173 ? -18.286 -3.106 9.739 1.00 68.00 173 ALA A CA 1
ATOM 1375 C C . ALA A 1 173 ? -17.287 -3.779 10.704 1.00 68.00 173 ALA A C 1
ATOM 1377 O O . ALA A 1 173 ? -17.627 -4.069 11.851 1.00 68.00 173 ALA A O 1
ATOM 1378 N N . VAL A 1 174 ? -16.066 -4.054 10.238 1.00 67.56 174 VAL A N 1
ATOM 1379 C CA . VAL A 1 174 ? -14.997 -4.736 10.995 1.00 67.56 174 VAL A CA 1
ATOM 1380 C C . VAL A 1 174 ? -13.924 -3.744 11.478 1.00 67.56 174 VAL A C 1
ATOM 1382 O O . VAL A 1 174 ? -13.212 -4.008 12.456 1.00 67.56 174 VAL A O 1
ATOM 1385 N N . LEU A 1 175 ? -13.811 -2.613 10.778 1.00 68.31 175 LEU A N 1
ATOM 1386 C CA . LEU A 1 175 ? -12.939 -1.475 11.042 1.00 68.31 175 LEU A CA 1
ATOM 1387 C C . LEU A 1 175 ? -13.684 -0.427 11.856 1.00 68.31 175 LEU A C 1
ATOM 1389 O O . LEU A 1 175 ? -13.267 -0.226 13.004 1.00 68.31 175 LEU A O 1
#

Sequence (175 aa):
MEVDLLIPINQDSIFCKFTDKKSEEAVIMIHSIGGSLDAIFFADIAQNSQKSTIRFDFPGHGRINLTVQPVNRYSKDELEMIQNGQTVTKQLANATYEIKRDSFEERKYLEKIVVQKFKQIQKVIIVHGDADEITPLSESIQLGEEIGQKVIVCKGRGHCDLQWRDCADQLSAVL

pLDDT: mean 73.48, std 10.92, range [42.97, 90.31]

Secondary structure (DSSP, 8-state):
-EEEEEEEETTEEEEEEEE----SSEEEEE--TT--TT-HHHHHHHHH-SSEEEEE--TT-S-S--SSPPTTSS-HHHHHHHHTTPPEEEEETTEEEEE-HHHHHHHHHHHHHHHHHHTTSS--EEEEETT-SSS-HHHHHHHHHHHT-EEEEETT--S-GGG-HHHHHHHHHH-

Organism: NCBI:txid28002

Foldseek 3Di:
DKDWDWDDDDPGTWIKIKQALPDPDEEEDFFAPPDALPAPLNVLLCVLANHIYIGTYDPHGDQLPLVDAFVPPDDPVRVVCQVVFHWDWDDDPPDIDTDHVVNSVVSNVVSVVVLVVLLVGPAYEAEEECAASGDHPVSSVVSCVSSVYDYHYDYPDYNGCPPCNVVSNVSSVVD

InterPro domains:
  IPR029058 Alpha/Beta hydrolase fold [G3DSA:3.40.50.1820] (79-175)
  IPR029058 Alpha/Beta hydrolase fold [SSF53474] (26-162)

Radius of gyration: 17.08 Å; chains: 1; bounding box: 43×31×44 Å

=== Feature glossary ===
The record interleaves many kinds of information about one protein. Here is each kind framed as the question it answers.

Q: What does the local fold look like, residue by residue?
A: The Foldseek 3Di string encodes local tertiary geometry as a 20-letter alphabet — one character per residue — derived from the relative positions of nearby Cα atoms. Unlike the amino-acid sequence, 3Di is a direct function of the 3D structure, so two proteins with the same fold have similar 3Di strings even at low sequence identity.

Q: Which residues are in helices, strands, or loops?
A: The SS8 string is DSSP's per-residue secondary-structure call. α-helix (H) means an i→i+4 H-bond ladder; β-strand (E) means the residue participates in a β-sheet; 3₁₀ (G) and π (I) are tighter and wider helices; T/S are turns/bends; '-' is loop.

Q: How big and how compact is the whole molecule?
A: Radius of gyration (Rg) is the root-mean-square distance of Cα atoms from their centroid — a single number for overall size and compactness. A globular domain of N residues has Rg ≈ 2.2·N^0.38 Å; an extended or disordered chain has a much larger Rg. The Cα contact count is the number of residue pairs whose Cα atoms are within 8 Å and are more than four positions apart in sequence — a standard proxy for tertiary packing density. The bounding box is the smallest axis-aligned box enclosing all Cα atoms.

Q: Where is each backbone atom in 3D?
A: Structure coordinates are given as an mmCIF _atom_site loop: one row per atom with element, residue name, chain id, sequence number, and x/y/z position in Å. Only the four main-chain atoms per residue are included here; side chains are omitted to keep the record compact.

Q: What is the amino-acid chain?
A: Primary structure: the covalent order of the twenty standard amino acids along the backbone. Two proteins with the same sequence will (almost always) fold to the same structure; two with 30% identity often share a fold but not the details.

Q: What if only a Cα trace is available?
A: Three-state secondary structure (P-SEA) collapses the eight DSSP classes into helix (a), strand (b), and coil (c). P-SEA assigns these from Cα geometry alone — distances and angles — without requiring backbone oxygens, so it works on any Cα trace.

Q: What family and function is it annotated with?
A: Database cross-references. InterPro integrates a dozen domain/family signature databases into unified entries with residue-range hits. GO terms attach function/process/location labels with evidence codes. CATH codes position the fold in a four-level structural taxonomy. Organism is the NCBI-taxonomy species name.

Q: How confident is the AlphaFold model at each residue?
A: pLDDT is the predicted lDDT-Cα score: AlphaFold's confidence that the local environment of each residue (all inter-atomic distances within 15 Å) is correctly placed. It is a per-residue number between 0 and 100, with higher meaning more reliable.

Q: How mobile is each atom in the crystal?
A: B-factor (Debye–Waller factor) reflects atomic displacement in the crystal lattice. It is an experimental observable (units Å²), not a prediction; low values mean the atom is pinned down, high values mean it moves or is heterogeneous across the crystal.

Q: Which residues are buried vs exposed?
A: SASA measures how much of the protein is reachable by solvent. It is computed by rolling a water-sized probe over the atomic surface and summing the exposed area (Å²). Per-residue SASA distinguishes core (buried, low SASA) from surface (exposed, high SASA) residues; total SASA is a whole-molecule size measure.

Q: What do the diagnostic plots show?
A: Plot images: a contact map (which residues are close in 3D, as an N×N binary image), a Ramachandran scatter (backbone torsion angles, revealing secondary-structure composition at a glance), and — for AlphaFold structures — a PAE heatmap (pairwise prediction confidence).

Q: What known structures does this most resemble?
A: The Foldseek neighbor list gives the closest experimentally determined structures in the PDB, ranked by structural alignment. TM-score near 1 means near-identical fold; near 0.3 means only rough topology match. This is how one finds what a novel AlphaFold prediction most resembles in the solved-structure universe.

Q: Are the domains correctly placed relative to each other?
A: Predicted aligned error is AlphaFold's pairwise confidence. Unlike pLDDT (per-residue), PAE is per-residue-pair and captures whether two parts of the structure are correctly placed relative to each other. Units are ångströms of expected positional error.

Q: What do the rendered images show?
A: Structure images are PyMOL renders from six orthogonal camera directions. Cartoon representation draws helices as coils and strands as arrows; sticks shows the backbone as bonds; surface shows the solvent-excluded envelope. Rainbow coloring maps sequence position to hue (blue→red, N→C); chain coloring assigns a distinct color per polypeptide.

Q: What are the backbone torsion angles?
A: φ (phi) and ψ (psi) are the two rotatable backbone dihedrals per residue: φ is the C(i-1)–N–Cα–C torsion, ψ is the N–Cα–C–N(i+1) torsion, both in degrees on (−180°, 180°]. α-helical residues cluster near (−60°, −45°); β-strand residues near (−120°, +130°). A Ramachandran plot is simply a scatter of (φ, ψ) for every residue.